Protein AF-A0A432S1I6-F1 (afdb_monomer_l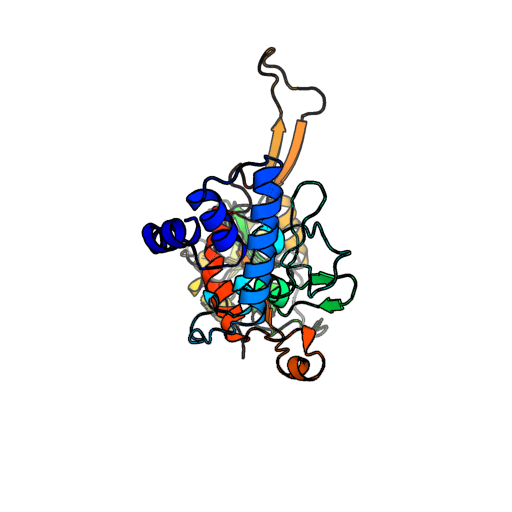ite)

Sequence (344 aa):
EKKNILRGNKNKLNTSNFNLLKESIYKVLDLSNSDEDKKIKKNIYESLKKFFKENIFDLDNSSWKLFRGNRFLQITCAGQDNIPQENLTDAPYKTDKDGKTGHCGHCIVCKGFGFSKKDISWQGMIFFSDLQILFFPVFTMRGTKWITTQGIIESVELKGYQNSLSENSENNNQNNENLCFVFEKLSENETEGHINLGWLYLPYKLDDNEELKKKILEIIKKLPYKLTLQDIIIVPEDLFSHIVNSNLETRTSVSIDPITGASKEGALFTSEAIPRGTIFYGTIRIFDKKEFEDIENSLKPLPEVNDLIKALNDSKHFYETLGIGGMTTRGFGRLVINELKFNS

Secondary structure (DSSP, 8-state):
-HHHHHHHTGGG---SSHHHHHHHHHHHTT--SSHHHHHHHHHHHHHHHHHHHH------TT-GGG-GGGGG--GGGGS--S-TTS-TTTGGG---TTS-----SSSHHHHHHEEE-SS-EEE-SEEEPPPEEEEEEEEETTEEEEEE-HHHHHHHHSSS----------------TT-EEESS-SSTT-SEEEEEETTEEEEEEE---HHHHHHHHHHHTTSSS---GGGEEE--HHHHHHHHHHTSEEEEEEEEPTTT-SEEEEEEEEEEEPPTT-EEE--EEE---GGGGGT-GGGPPPPPHHHHHHHHHHHTTHHHHT-SSS-GGGT-S-----------

pLDDT: mean 85.35, std 14.07, range [30.56, 97.94]

Foldseek 3Di:
DLVVLCVVPVVQADQLALVSNLVSSCVSSVQDPDPVSVVVSVVVLVVSLVCLVPDPPPDPDPALSVQSLCNLDDPQLQHAAPAQAADLSCQSRDADPVRHGHNNLRHQSCQACWDHHNVDTHHHQKDWDDWDFLWAWFQKPLGIATEHALVSLVVLPPDPDDPPPPPDDPDDDDDPVQEKEAQDDSDPPDQKDWMDRQPDIGIYGYDPPPVSQVSVVVVQVLDPDDDDSSRYMHTRPVCPVVSQVNGWDKDWDFDADPVPRHTDPPRIDIDTHRDPPGDIDIAMGGHDPCVCCVVDVSNPDRDGPVNVVNVCVVCQCVCQVVADDPPVVVVPRRDHDRDHDDDD

Radius of gyration: 27.82 Å; chains: 1; bounding box: 64×41×83 Å

Structure (mmCIF, N/CA/C/O backbone):
data_AF-A0A432S1I6-F1
#
_entry.id   AF-A0A432S1I6-F1
#
loop_
_atom_site.group_PDB
_atom_site.id
_atom_site.type_symbol
_atom_site.label_atom_id
_atom_site.label_alt_id
_atom_site.label_comp_id
_atom_site.label_asym_id
_atom_site.label_entity_id
_atom_site.label_seq_id
_atom_site.pdbx_PDB_ins_code
_atom_site.Cartn_x
_atom_site.Cartn_y
_atom_site.Cartn_z
_atom_site.occupancy
_atom_site.B_iso_or_equiv
_atom_site.auth_seq_id
_atom_site.auth_comp_id
_atom_site.auth_asym_id
_atom_site.auth_atom_id
_atom_site.pdbx_PDB_model_num
ATOM 1 N N . GLU A 1 1 ? 22.627 18.267 -42.793 1.00 77.25 1 GLU A N 1
ATOM 2 C CA . GLU A 1 1 ? 21.196 18.626 -42.693 1.00 77.25 1 GLU A CA 1
ATOM 3 C C . GLU A 1 1 ? 20.532 18.197 -41.378 1.00 77.25 1 GLU A C 1
ATOM 5 O O . GLU A 1 1 ? 20.335 19.056 -40.531 1.00 77.25 1 GLU A O 1
ATOM 10 N N . LYS A 1 2 ? 20.292 16.900 -41.112 1.00 81.19 2 LYS A N 1
ATOM 11 C CA . LYS A 1 2 ? 19.601 16.426 -39.882 1.00 81.19 2 LYS A CA 1
ATOM 12 C C . LYS A 1 2 ? 20.195 16.934 -38.551 1.00 81.19 2 LYS A C 1
ATOM 14 O O . LYS A 1 2 ? 19.458 17.288 -37.637 1.00 81.19 2 LYS A O 1
ATOM 19 N N . LYS A 1 3 ? 21.527 17.062 -38.447 1.00 81.94 3 LYS A N 1
ATOM 20 C CA . LYS A 1 3 ? 22.195 17.684 -37.279 1.00 81.94 3 LYS A CA 1
ATOM 21 C C . LYS A 1 3 ? 21.800 19.155 -37.069 1.00 81.94 3 LYS A C 1
ATOM 23 O O . LYS A 1 3 ? 21.680 19.586 -35.927 1.00 81.94 3 LYS A O 1
ATOM 28 N N . ASN A 1 4 ? 21.590 19.913 -38.145 1.00 83.94 4 ASN A N 1
ATOM 29 C CA . ASN A 1 4 ? 21.178 21.317 -38.070 1.00 83.94 4 ASN A CA 1
ATOM 30 C C . ASN A 1 4 ? 19.710 21.432 -37.645 1.00 83.94 4 ASN A C 1
ATOM 32 O O . ASN A 1 4 ? 19.395 22.288 -36.826 1.00 83.94 4 ASN A O 1
ATOM 36 N N . ILE A 1 5 ? 18.850 20.516 -38.105 1.00 85.44 5 ILE A N 1
ATOM 37 C CA . ILE A 1 5 ? 17.445 20.421 -37.670 1.00 85.44 5 ILE A CA 1
ATOM 38 C C . ILE A 1 5 ? 17.360 20.173 -36.158 1.00 85.44 5 ILE A C 1
ATOM 40 O O . ILE A 1 5 ? 16.640 20.886 -35.458 1.00 85.44 5 ILE A O 1
ATOM 44 N N . LEU A 1 6 ? 18.143 19.218 -35.638 1.00 86.31 6 LEU A N 1
ATOM 45 C CA . LEU A 1 6 ? 18.213 18.944 -34.198 1.00 86.31 6 LEU A CA 1
ATOM 46 C C . LEU A 1 6 ? 18.742 20.144 -33.403 1.00 86.31 6 LEU A C 1
ATOM 48 O O . LEU A 1 6 ? 18.174 20.482 -32.368 1.00 86.31 6 LEU A O 1
ATOM 52 N N . ARG A 1 7 ? 19.795 20.818 -33.888 1.00 85.12 7 ARG A N 1
ATOM 53 C CA . ARG A 1 7 ? 20.332 22.030 -33.243 1.00 85.12 7 ARG A CA 1
ATOM 54 C C . ARG A 1 7 ? 19.306 23.166 -33.209 1.00 85.12 7 ARG A C 1
ATOM 56 O O . ARG A 1 7 ? 19.148 23.787 -32.165 1.00 85.12 7 ARG A O 1
ATOM 63 N N . GLY A 1 8 ? 18.585 23.392 -34.308 1.00 84.50 8 GLY A N 1
ATOM 64 C CA . GLY A 1 8 ? 17.534 24.410 -34.400 1.00 84.50 8 GLY A CA 1
ATOM 65 C C . GLY A 1 8 ? 16.297 24.112 -33.544 1.00 84.50 8 GLY A C 1
ATOM 66 O O . GLY A 1 8 ? 15.579 25.030 -33.170 1.00 84.50 8 GLY A O 1
ATOM 67 N N . ASN A 1 9 ? 16.066 22.845 -33.180 1.00 87.50 9 ASN A N 1
ATOM 68 C CA . ASN A 1 9 ? 14.937 22.406 -32.352 1.00 87.50 9 ASN A CA 1
ATOM 69 C C . ASN A 1 9 ? 15.368 21.884 -30.970 1.00 87.50 9 ASN A C 1
ATOM 71 O O . ASN A 1 9 ? 14.637 21.104 -30.360 1.00 87.50 9 ASN A O 1
ATOM 75 N N . LYS A 1 10 ? 16.525 22.313 -30.443 1.00 83.81 10 LYS A N 1
ATOM 76 C CA . LYS A 1 10 ? 17.067 21.823 -29.159 1.00 83.81 10 LYS A CA 1
ATOM 77 C C . LYS A 1 10 ? 16.053 21.905 -28.008 1.00 83.81 10 LYS A C 1
ATOM 79 O O . LYS A 1 10 ? 15.960 20.975 -27.218 1.00 83.81 10 LYS A O 1
ATOM 84 N N . ASN A 1 11 ? 15.246 22.965 -27.969 1.00 85.62 11 ASN A N 1
ATOM 85 C CA . ASN A 1 11 ? 14.237 23.195 -26.927 1.00 85.62 11 ASN A CA 1
ATOM 86 C C . ASN A 1 11 ? 13.077 22.179 -26.948 1.00 85.62 11 ASN A C 1
ATOM 88 O O . ASN A 1 11 ? 12.332 22.088 -25.981 1.00 85.62 11 ASN A O 1
ATOM 92 N N . LYS A 1 12 ? 12.904 21.427 -28.044 1.00 84.19 12 LYS A N 1
ATOM 93 C CA . LYS A 1 12 ? 11.883 20.373 -28.182 1.00 84.19 12 LYS A CA 1
ATOM 94 C C . LYS A 1 12 ? 12.405 18.984 -27.803 1.00 84.19 12 LYS A C 1
ATOM 96 O O . LYS A 1 12 ? 11.634 18.026 -27.812 1.00 84.19 12 LYS A O 1
ATOM 101 N N . LEU A 1 13 ? 13.702 18.852 -27.519 1.00 84.88 13 LEU A N 1
ATOM 102 C CA . LEU A 1 13 ? 14.307 17.581 -27.135 1.00 84.88 13 LEU A CA 1
ATOM 103 C C . LEU A 1 13 ? 14.114 17.350 -25.639 1.00 84.88 13 LEU A C 1
ATOM 105 O O . LEU A 1 13 ? 14.478 18.191 -24.821 1.00 84.88 13 LEU A O 1
ATOM 109 N N . ASN A 1 14 ? 13.571 16.189 -25.284 1.00 81.19 14 ASN A N 1
ATOM 110 C CA . ASN A 1 14 ? 13.411 15.804 -23.890 1.00 81.19 14 ASN A CA 1
ATOM 111 C C . ASN A 1 14 ? 14.629 14.991 -23.446 1.00 81.19 14 ASN A C 1
ATOM 113 O O . ASN A 1 14 ? 14.770 13.832 -23.812 1.00 81.19 14 ASN A O 1
ATOM 117 N N . THR A 1 15 ? 15.521 15.597 -22.668 1.00 77.50 15 THR A N 1
ATOM 118 C CA . THR A 1 15 ? 16.790 14.977 -22.258 1.00 77.50 15 THR A CA 1
ATOM 119 C C . THR A 1 15 ? 16.715 14.251 -20.915 1.00 77.50 15 THR A C 1
ATOM 121 O O . THR A 1 15 ? 17.755 13.883 -20.377 1.00 77.50 15 THR A O 1
ATOM 124 N N . SER A 1 16 ? 15.520 14.061 -20.345 1.00 70.19 16 SER A N 1
ATOM 125 C CA . SER A 1 16 ? 15.371 13.496 -18.996 1.00 70.19 16 SER A CA 1
ATOM 126 C C . SER A 1 16 ? 15.786 12.026 -18.906 1.00 70.19 16 SER A C 1
ATOM 128 O O . SER A 1 16 ? 16.362 11.607 -17.905 1.00 70.19 16 SER A O 1
ATOM 130 N N . ASN A 1 17 ? 15.528 11.236 -19.952 1.00 79.06 17 ASN A N 1
ATOM 131 C CA . ASN A 1 17 ? 15.959 9.846 -20.040 1.00 79.06 17 ASN A CA 1
ATOM 132 C C . ASN A 1 17 ? 16.196 9.410 -21.495 1.00 79.06 17 ASN A C 1
ATOM 134 O O . ASN A 1 17 ? 15.827 10.104 -22.446 1.00 79.06 17 ASN A O 1
ATOM 138 N N . PHE A 1 18 ? 16.818 8.241 -21.660 1.00 84.12 18 PHE A N 1
ATOM 139 C CA . PHE A 1 18 ? 17.185 7.667 -22.954 1.00 84.12 18 PHE A CA 1
ATOM 140 C C . PHE A 1 18 ? 16.000 7.575 -23.922 1.00 84.12 18 PHE A C 1
ATOM 142 O O . PHE A 1 18 ? 16.117 7.986 -25.076 1.00 84.12 18 PHE A O 1
ATOM 149 N N . ASN A 1 19 ? 14.855 7.055 -23.470 1.00 80.88 19 ASN A N 1
ATOM 150 C CA . ASN A 1 19 ? 13.715 6.827 -24.355 1.00 80.88 19 ASN A CA 1
ATOM 151 C C . ASN A 1 19 ? 13.018 8.122 -24.739 1.00 80.88 19 ASN A C 1
ATOM 153 O O . ASN A 1 19 ? 12.712 8.303 -25.909 1.00 80.88 19 ASN A O 1
ATOM 157 N N . LEU A 1 20 ? 12.824 9.044 -23.800 1.00 83.06 20 LEU A N 1
ATOM 158 C CA . LEU A 1 20 ? 12.232 10.346 -24.096 1.00 83.06 20 LEU A CA 1
ATOM 159 C C . LEU A 1 20 ? 13.117 11.151 -25.055 1.00 83.06 20 LEU A C 1
ATOM 161 O O . LEU A 1 20 ? 12.602 11.786 -25.980 1.00 83.06 20 LEU A O 1
ATOM 165 N N . LEU A 1 21 ? 14.444 11.054 -24.918 1.00 86.12 21 LEU A N 1
ATOM 166 C CA . LEU A 1 21 ? 15.362 11.676 -25.867 1.00 86.12 21 LEU A CA 1
ATOM 167 C C . LEU A 1 21 ? 15.271 11.015 -27.242 1.00 86.12 21 LEU A C 1
ATOM 169 O O . LEU A 1 21 ? 15.129 11.711 -28.244 1.00 86.12 21 LEU A O 1
ATOM 173 N N . LYS A 1 22 ? 15.288 9.681 -27.297 1.00 88.00 22 LYS A N 1
ATOM 174 C CA . LYS A 1 22 ? 15.134 8.908 -28.536 1.00 88.00 22 LYS A CA 1
ATOM 175 C C . LYS A 1 22 ? 13.831 9.257 -29.268 1.00 88.00 22 LYS A C 1
ATOM 177 O O . LYS A 1 22 ? 13.878 9.620 -30.440 1.00 88.00 22 LYS A O 1
ATOM 182 N N . GLU A 1 23 ? 12.697 9.215 -28.570 1.00 86.44 23 GLU A N 1
ATOM 183 C CA . GLU A 1 23 ? 11.375 9.540 -29.121 1.00 86.44 23 GLU A CA 1
ATOM 184 C C . GLU A 1 23 ? 11.294 11.001 -29.579 1.00 86.44 23 GLU A C 1
ATOM 186 O O . GLU A 1 23 ? 10.815 11.286 -30.676 1.00 86.44 23 GLU A O 1
ATOM 191 N N . SER A 1 24 ? 11.825 11.947 -28.794 1.00 88.19 24 SER A N 1
ATOM 192 C CA . SER A 1 24 ? 11.842 13.360 -29.199 1.00 88.19 24 SER A CA 1
ATOM 193 C C . SER A 1 24 ? 12.716 13.606 -30.434 1.00 88.19 24 SER A C 1
ATOM 195 O O . SER A 1 24 ? 12.319 14.374 -31.309 1.00 88.19 24 SER A O 1
ATOM 197 N N . ILE A 1 25 ? 13.852 12.911 -30.571 1.00 89.44 25 ILE A N 1
ATOM 198 C CA . ILE A 1 25 ? 14.695 12.964 -31.775 1.00 89.44 25 ILE A CA 1
ATOM 199 C C . ILE A 1 25 ? 13.948 12.396 -32.983 1.00 89.44 25 ILE A C 1
ATOM 201 O O . ILE A 1 25 ? 13.972 13.014 -34.048 1.00 89.44 25 ILE A O 1
ATOM 205 N N . TYR A 1 26 ? 13.279 11.249 -32.835 1.00 90.12 26 TYR A N 1
ATOM 206 C CA . TYR A 1 26 ? 12.501 10.643 -33.920 1.00 90.12 26 TYR A CA 1
ATOM 207 C C . TYR A 1 26 ? 11.373 11.559 -34.382 1.00 90.12 26 TYR A C 1
ATOM 209 O O . TYR A 1 26 ? 11.195 11.733 -35.584 1.00 90.12 26 TYR A O 1
ATOM 217 N N . LYS A 1 27 ? 10.689 12.212 -33.439 1.00 89.25 27 LYS A N 1
ATOM 218 C CA . LYS A 1 27 ? 9.632 13.183 -33.725 1.00 89.25 27 LYS A CA 1
ATOM 219 C C . LYS A 1 27 ? 10.154 14.448 -34.410 1.00 89.25 27 LYS A C 1
ATOM 221 O O . LYS A 1 27 ? 9.539 14.925 -35.352 1.00 89.25 27 LYS A O 1
ATOM 226 N N . VAL A 1 28 ? 11.285 15.002 -33.963 1.00 89.81 28 VAL A N 1
ATOM 227 C CA . VAL A 1 28 ? 11.882 16.212 -34.569 1.00 89.81 28 VAL A CA 1
ATOM 228 C C . VAL A 1 28 ? 12.400 15.950 -35.985 1.00 89.81 28 VAL A C 1
ATOM 230 O O . VAL A 1 28 ? 12.404 16.857 -36.812 1.00 89.81 28 VAL A O 1
ATOM 233 N N . LEU A 1 29 ? 12.855 14.728 -36.257 1.00 89.12 29 LEU A N 1
ATOM 234 C CA . LEU A 1 29 ? 13.353 14.315 -37.568 1.00 89.12 29 LEU A CA 1
ATOM 235 C C . LEU A 1 29 ? 12.280 13.683 -38.467 1.00 89.12 29 LEU A C 1
ATOM 237 O O . LEU A 1 29 ? 12.636 13.251 -39.560 1.00 89.12 29 LEU A O 1
ATOM 241 N N . ASP A 1 30 ? 11.030 13.616 -37.999 1.00 87.19 30 ASP A N 1
ATOM 242 C CA . ASP A 1 30 ? 9.876 13.032 -38.695 1.00 87.19 30 ASP A CA 1
ATOM 243 C C . ASP A 1 30 ? 10.141 11.620 -39.258 1.00 87.19 30 ASP A C 1
ATOM 245 O O . ASP A 1 30 ? 9.863 11.306 -40.411 1.00 87.19 30 ASP A O 1
ATOM 249 N N . LEU A 1 31 ? 10.772 10.757 -38.448 1.00 84.75 31 LEU A N 1
ATOM 250 C CA . LEU A 1 31 ? 11.220 9.434 -38.901 1.00 84.75 31 LEU A CA 1
ATOM 251 C C . LEU A 1 31 ? 10.097 8.389 -38.831 1.00 84.75 31 LEU A C 1
ATOM 253 O O . LEU A 1 31 ? 9.689 7.951 -37.748 1.00 84.75 31 LEU A O 1
ATOM 257 N N . SER A 1 32 ? 9.692 7.884 -39.994 1.00 79.81 32 SER A N 1
ATOM 258 C CA . SER A 1 32 ? 8.670 6.845 -40.158 1.00 79.81 32 SER A CA 1
ATOM 259 C C . SER A 1 32 ? 9.240 5.419 -40.019 1.00 79.81 32 SER A C 1
ATOM 261 O O . SER A 1 32 ? 10.400 5.221 -39.653 1.00 79.81 32 SER A O 1
ATOM 263 N N . ASN A 1 33 ? 8.425 4.386 -40.260 1.00 77.31 33 ASN A N 1
ATOM 264 C CA . ASN A 1 33 ? 8.877 2.984 -40.309 1.00 77.31 33 ASN A CA 1
ATOM 265 C C . ASN A 1 33 ? 9.272 2.520 -41.727 1.00 77.31 33 ASN A C 1
ATOM 267 O O . ASN A 1 33 ? 9.337 1.314 -41.975 1.00 77.31 33 ASN A O 1
ATOM 271 N N . SER A 1 34 ? 9.552 3.457 -42.639 1.00 81.94 34 SER A N 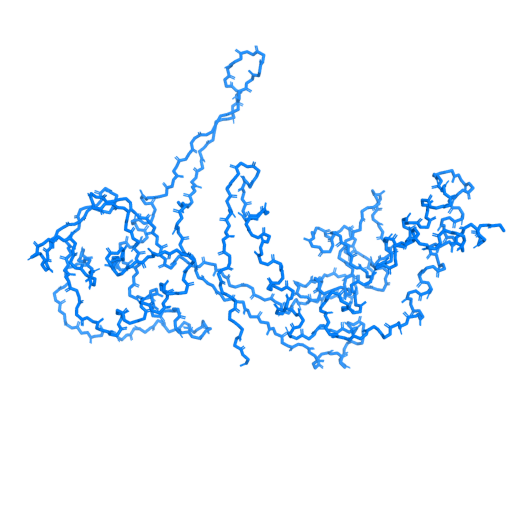1
ATOM 272 C CA . SER A 1 34 ? 10.104 3.168 -43.968 1.00 81.94 34 SER A CA 1
ATOM 273 C C . SER A 1 34 ? 11.483 2.494 -43.883 1.00 81.94 34 SER A C 1
ATOM 275 O O . SER A 1 34 ? 12.204 2.628 -42.889 1.00 81.94 34 SER A O 1
ATOM 277 N N . ASP A 1 35 ? 11.879 1.761 -44.926 1.00 76.50 35 ASP A N 1
ATOM 278 C CA . ASP A 1 35 ? 13.170 1.058 -44.943 1.00 76.50 35 ASP A CA 1
ATOM 279 C C . ASP A 1 35 ? 14.378 2.010 -44.914 1.00 76.50 35 ASP A C 1
ATOM 281 O O . ASP A 1 35 ? 15.399 1.698 -44.292 1.00 76.50 35 ASP A O 1
ATOM 285 N N . GLU A 1 36 ? 14.248 3.208 -45.489 1.00 78.75 36 GLU A N 1
ATOM 286 C CA . GLU A 1 36 ? 15.268 4.259 -45.398 1.00 78.75 36 GLU A CA 1
ATOM 287 C C . GLU A 1 36 ? 15.403 4.793 -43.964 1.00 78.75 36 GLU A C 1
ATOM 289 O O . GLU A 1 36 ? 16.517 4.899 -43.429 1.00 78.75 36 GLU A O 1
ATOM 294 N N . ASP A 1 37 ? 14.277 5.046 -43.291 1.00 84.81 37 ASP A N 1
ATOM 295 C CA . ASP A 1 37 ? 14.268 5.547 -41.918 1.00 84.81 37 ASP A CA 1
ATOM 296 C C . ASP A 1 37 ? 14.762 4.506 -40.914 1.00 84.81 37 ASP A C 1
ATOM 298 O O . ASP A 1 37 ? 15.405 4.876 -39.929 1.00 84.81 37 ASP A O 1
ATOM 302 N N . LYS A 1 38 ? 14.565 3.203 -41.164 1.00 83.81 38 LYS A N 1
ATOM 303 C CA . LYS A 1 38 ? 15.094 2.129 -40.299 1.00 83.81 38 LYS A CA 1
ATOM 304 C C . LYS A 1 38 ? 16.611 2.223 -40.132 1.00 83.81 38 LYS A C 1
ATOM 306 O O . LYS A 1 38 ? 17.117 2.095 -39.013 1.00 83.81 38 LYS A O 1
ATOM 311 N N . LYS A 1 39 ? 17.352 2.499 -41.212 1.00 85.69 39 LYS A N 1
ATOM 312 C CA . LYS A 1 39 ? 18.819 2.643 -41.158 1.00 85.69 39 LYS A CA 1
ATOM 313 C C . LYS A 1 39 ? 19.231 3.860 -40.325 1.00 85.69 39 LYS A C 1
ATOM 315 O O . LYS A 1 39 ? 20.172 3.789 -39.534 1.00 85.69 39 LYS A O 1
ATOM 320 N N . ILE A 1 40 ? 18.499 4.964 -40.458 1.00 85.19 40 ILE A N 1
ATOM 321 C CA . ILE A 1 40 ? 18.736 6.196 -39.696 1.00 85.19 40 ILE A CA 1
ATOM 322 C C . ILE A 1 40 ? 18.398 5.995 -38.215 1.00 85.19 40 ILE A C 1
ATOM 324 O O . ILE A 1 40 ? 19.208 6.347 -37.356 1.00 85.19 40 ILE A O 1
ATOM 328 N N . LYS A 1 41 ? 17.250 5.379 -37.909 1.00 86.31 41 LYS A N 1
ATOM 329 C CA . LYS A 1 41 ? 16.827 5.029 -36.546 1.00 86.31 41 LYS A CA 1
ATOM 330 C C . LYS A 1 41 ? 17.871 4.162 -35.850 1.00 86.31 41 LYS A C 1
ATOM 332 O O . LYS A 1 41 ? 18.225 4.469 -34.712 1.00 86.31 41 LYS A O 1
ATOM 337 N N . LYS A 1 42 ? 18.426 3.161 -36.549 1.00 87.19 42 LYS A N 1
ATOM 338 C CA . LYS A 1 42 ? 19.523 2.315 -36.049 1.00 87.19 42 LYS A CA 1
ATOM 339 C C . LYS A 1 42 ? 20.775 3.133 -35.719 1.00 87.19 42 LYS A C 1
ATOM 341 O O . LYS A 1 42 ? 21.310 3.006 -34.625 1.00 87.19 42 LYS A O 1
ATOM 346 N N . ASN A 1 43 ? 21.209 4.022 -36.612 1.00 88.19 43 ASN A N 1
ATOM 347 C CA . ASN A 1 43 ? 22.390 4.860 -36.367 1.00 88.19 43 ASN A CA 1
ATOM 348 C C . ASN A 1 43 ? 22.201 5.823 -35.183 1.00 88.19 43 ASN A C 1
ATOM 350 O O . ASN A 1 43 ? 23.123 6.014 -34.387 1.00 88.19 43 ASN A O 1
ATOM 354 N N . ILE A 1 44 ? 21.014 6.428 -35.058 1.00 88.12 44 ILE A N 1
ATOM 355 C CA . ILE A 1 44 ? 20.663 7.290 -33.920 1.00 88.12 44 ILE A CA 1
ATOM 356 C C . ILE A 1 44 ? 20.678 6.476 -32.630 1.00 88.12 44 ILE A C 1
ATOM 358 O O . ILE A 1 44 ? 21.275 6.905 -31.649 1.00 88.12 44 ILE A O 1
ATOM 362 N N . TYR A 1 45 ? 20.059 5.297 -32.645 1.00 87.38 45 TYR A N 1
ATOM 363 C CA . TYR A 1 45 ? 20.015 4.399 -31.501 1.00 87.38 45 TYR A CA 1
ATOM 364 C C . TYR A 1 45 ? 21.420 4.015 -31.022 1.00 87.38 45 TYR A C 1
ATOM 366 O O . TYR A 1 45 ? 21.718 4.198 -29.845 1.00 87.38 45 TYR A O 1
ATOM 374 N N . GLU A 1 46 ? 22.311 3.581 -31.919 1.00 89.06 46 GLU A N 1
ATOM 375 C CA . GLU A 1 46 ? 23.696 3.242 -31.558 1.00 89.06 46 GLU A CA 1
ATOM 376 C C . GLU A 1 46 ? 24.469 4.460 -31.030 1.00 89.06 46 GLU A C 1
ATOM 378 O O . GLU A 1 46 ? 25.204 4.363 -30.047 1.00 89.06 46 GLU A O 1
ATOM 383 N N . SER A 1 47 ? 24.253 5.637 -31.627 1.00 87.44 47 SER A N 1
ATOM 384 C CA . SER A 1 47 ? 24.876 6.885 -31.168 1.00 87.44 47 SER A CA 1
ATOM 385 C C . SER A 1 47 ? 24.404 7.281 -29.768 1.00 87.44 47 SER A C 1
ATOM 387 O O . SER A 1 47 ? 25.214 7.693 -28.941 1.00 87.44 47 SER A O 1
ATOM 389 N N . LEU A 1 48 ? 23.107 7.136 -29.478 1.00 86.19 48 LEU A N 1
ATOM 390 C CA . LEU A 1 48 ? 22.546 7.386 -28.151 1.00 86.19 48 LEU A CA 1
ATOM 391 C C . LEU A 1 48 ? 23.038 6.346 -27.144 1.00 86.19 48 LEU A C 1
ATOM 393 O O . LEU A 1 48 ? 23.453 6.715 -26.050 1.00 86.19 48 LEU A O 1
ATOM 397 N N . LYS A 1 49 ? 23.052 5.060 -27.510 1.00 85.06 49 LYS A N 1
ATOM 398 C CA . LYS A 1 49 ? 23.582 3.984 -26.662 1.00 85.06 49 LYS A CA 1
ATOM 399 C C . LYS A 1 49 ? 25.028 4.281 -26.266 1.00 85.06 49 LYS A C 1
ATOM 401 O O . LYS A 1 49 ? 25.367 4.198 -25.089 1.00 85.06 49 LYS A O 1
ATOM 406 N N . LYS A 1 50 ? 25.859 4.698 -27.226 1.00 85.81 50 LYS A N 1
ATOM 407 C CA . LYS A 1 50 ? 27.233 5.147 -26.977 1.00 85.81 50 LYS A CA 1
ATOM 408 C C . LYS A 1 50 ? 27.274 6.379 -26.066 1.00 85.81 50 LYS A C 1
ATOM 410 O O . LYS A 1 50 ? 27.954 6.351 -25.047 1.00 85.81 50 LYS A O 1
ATOM 415 N N . PHE A 1 51 ? 26.483 7.411 -26.366 1.00 83.50 51 PHE A N 1
ATOM 416 C CA . PHE A 1 51 ? 26.417 8.636 -25.565 1.00 83.50 51 PHE A CA 1
ATOM 417 C C . PHE A 1 51 ? 26.074 8.362 -24.096 1.00 83.50 51 PHE A C 1
ATOM 419 O O . PHE A 1 51 ? 26.771 8.864 -23.224 1.00 83.50 51 PHE A O 1
ATOM 426 N N . PHE A 1 52 ? 25.053 7.552 -23.806 1.00 78.31 52 PHE A N 1
ATOM 427 C CA . PHE A 1 52 ? 24.639 7.255 -22.429 1.00 78.31 52 PHE A CA 1
ATOM 428 C C . PHE A 1 52 ? 25.597 6.310 -21.689 1.00 78.31 52 PHE A C 1
ATOM 430 O O . PHE A 1 52 ? 25.633 6.351 -20.457 1.00 78.31 52 PHE A O 1
ATOM 437 N N . LYS A 1 53 ? 26.371 5.491 -22.418 1.00 76.38 53 LYS A N 1
ATOM 438 C CA . LYS A 1 53 ? 27.479 4.702 -21.859 1.00 76.38 53 LYS A CA 1
ATOM 439 C C . LYS A 1 53 ? 28.674 5.583 -21.479 1.00 76.38 53 LYS A C 1
ATOM 441 O O . LYS A 1 53 ? 29.253 5.372 -20.423 1.00 76.38 53 LYS A O 1
ATOM 446 N N . GLU A 1 54 ? 29.026 6.553 -22.323 1.00 74.81 54 GLU A N 1
ATOM 447 C CA . GLU A 1 54 ? 30.230 7.386 -22.166 1.00 74.81 54 GLU A CA 1
ATOM 448 C C . GLU A 1 54 ? 30.003 8.632 -21.300 1.00 74.81 54 GLU A C 1
ATOM 450 O O . GLU A 1 54 ? 30.890 9.045 -20.560 1.00 74.81 54 GLU A O 1
ATOM 455 N N . ASN A 1 55 ? 28.815 9.240 -21.361 1.00 68.19 55 ASN A N 1
ATOM 456 C CA . ASN A 1 55 ? 28.519 10.488 -20.664 1.00 68.19 55 ASN A CA 1
ATOM 457 C C . ASN A 1 55 ? 27.886 10.208 -19.298 1.00 68.19 55 ASN A C 1
ATOM 459 O O . ASN A 1 55 ? 26.663 10.134 -19.104 1.00 68.19 55 ASN A O 1
ATOM 463 N N . ILE A 1 56 ? 28.772 10.062 -18.323 1.00 54.69 56 ILE A N 1
ATOM 464 C CA . ILE A 1 56 ? 28.474 10.127 -16.899 1.00 54.69 56 ILE A CA 1
ATOM 465 C C . ILE A 1 56 ? 28.333 11.611 -16.544 1.00 54.69 56 ILE A C 1
ATOM 467 O O . ILE A 1 56 ? 29.279 12.234 -16.091 1.00 54.69 56 ILE A O 1
ATOM 471 N N . PHE A 1 57 ? 27.187 12.229 -16.836 1.00 52.19 57 PHE A N 1
ATOM 472 C CA . PHE A 1 57 ? 26.930 13.559 -16.283 1.00 52.19 57 PHE A CA 1
ATOM 473 C C . PHE A 1 57 ? 26.665 13.420 -14.783 1.00 52.19 57 PHE A C 1
ATOM 475 O O . PHE A 1 57 ? 25.658 12.815 -14.398 1.00 52.19 57 PHE A O 1
ATOM 482 N N . ASP A 1 58 ? 27.587 13.962 -13.987 1.00 49.38 58 ASP A N 1
ATOM 483 C CA . ASP A 1 58 ? 27.415 14.294 -12.575 1.00 49.38 58 ASP A CA 1
ATOM 484 C C . ASP A 1 58 ? 26.365 15.402 -12.482 1.00 49.38 58 ASP A C 1
ATOM 486 O O . ASP A 1 58 ? 26.650 16.594 -12.588 1.00 49.38 58 ASP A O 1
ATOM 490 N N . LEU A 1 59 ? 25.105 14.989 -12.396 1.00 48.88 59 LEU A N 1
ATOM 491 C CA . LEU A 1 59 ? 24.029 15.870 -11.979 1.00 48.88 59 LEU A CA 1
ATOM 492 C C . LEU A 1 59 ? 23.947 15.772 -10.464 1.00 48.88 59 LEU A C 1
ATOM 494 O O . LEU A 1 59 ? 23.770 14.686 -9.916 1.00 48.88 59 LEU A O 1
ATOM 498 N N . ASP A 1 60 ? 24.121 16.927 -9.838 1.00 46.16 60 ASP A N 1
ATOM 499 C CA . ASP A 1 60 ? 24.165 17.136 -8.400 1.00 46.16 60 ASP A CA 1
ATOM 500 C C . ASP A 1 60 ? 23.087 16.327 -7.658 1.00 46.16 60 ASP A C 1
ATOM 502 O O . ASP A 1 60 ? 21.891 16.375 -7.967 1.00 46.16 60 ASP A O 1
ATOM 506 N N . ASN A 1 61 ? 23.543 15.554 -6.677 1.00 52.91 61 ASN A N 1
ATOM 507 C CA . ASN A 1 61 ? 22.918 14.330 -6.170 1.00 52.91 61 ASN A CA 1
ATOM 508 C C . ASN A 1 61 ? 21.790 14.580 -5.143 1.00 52.91 61 ASN A C 1
ATOM 510 O O . ASN A 1 61 ? 21.526 13.757 -4.274 1.00 52.91 61 ASN A O 1
ATOM 514 N N . SER A 1 62 ? 21.145 15.749 -5.165 1.00 61.69 62 SER A N 1
ATOM 515 C CA . SER A 1 62 ? 20.278 16.177 -4.051 1.00 61.69 62 SER A CA 1
ATOM 516 C C . SER A 1 62 ? 18.846 15.616 -4.102 1.00 61.69 62 SER A C 1
ATOM 518 O O . SER A 1 62 ? 18.138 15.616 -3.084 1.00 61.69 62 SER A O 1
ATOM 520 N N . SER A 1 63 ? 18.411 15.101 -5.260 1.00 82.06 63 SER A N 1
ATOM 521 C CA . SER A 1 63 ? 17.065 14.557 -5.478 1.00 82.06 63 SER A CA 1
ATOM 522 C C . SER A 1 63 ? 17.096 13.134 -6.032 1.00 82.06 63 SER A C 1
ATOM 524 O O . SER A 1 63 ? 17.709 12.886 -7.068 1.00 82.06 63 SER A O 1
ATOM 526 N N . TRP A 1 64 ? 16.298 12.240 -5.438 1.00 88.44 64 TRP A N 1
ATOM 527 C CA . TRP A 1 64 ? 16.093 10.862 -5.907 1.00 88.44 64 TRP A CA 1
ATOM 528 C C . TRP A 1 64 ? 15.656 10.780 -7.382 1.00 88.44 64 TRP A C 1
ATOM 530 O O . TRP A 1 64 ? 15.912 9.788 -8.066 1.00 88.44 64 TRP A O 1
ATOM 540 N N . LYS A 1 65 ? 15.018 11.838 -7.907 1.00 87.44 65 LYS A N 1
ATOM 541 C CA . LYS A 1 65 ? 14.608 11.949 -9.318 1.00 87.44 65 LYS A CA 1
ATOM 542 C C . LYS A 1 65 ? 15.817 11.986 -10.253 1.00 87.44 65 LYS A C 1
ATOM 544 O O . LYS A 1 65 ? 15.740 11.458 -11.361 1.00 87.44 65 LYS A O 1
ATOM 549 N N . LEU A 1 66 ? 16.927 12.554 -9.784 1.00 84.19 66 LEU A N 1
ATOM 550 C CA . LEU A 1 66 ? 18.197 12.671 -10.500 1.00 84.19 66 LEU A CA 1
ATOM 551 C C . LEU A 1 66 ? 19.119 11.467 -10.288 1.00 84.19 66 LEU A C 1
ATOM 553 O O . LEU A 1 66 ? 20.207 11.448 -10.861 1.00 84.19 66 LEU A O 1
ATOM 557 N N . PHE A 1 67 ? 18.682 10.445 -9.539 1.00 87.62 67 PHE A N 1
ATOM 558 C CA . PHE A 1 67 ? 19.441 9.209 -9.383 1.00 87.62 67 PHE A CA 1
ATOM 559 C C . PHE A 1 67 ? 19.902 8.697 -10.751 1.00 87.62 67 PHE A C 1
ATOM 561 O O . PHE A 1 67 ? 19.097 8.500 -11.667 1.00 87.62 67 PHE A O 1
ATOM 568 N N . ARG A 1 68 ? 21.213 8.482 -10.896 1.00 84.50 68 ARG A N 1
ATOM 569 C CA . ARG A 1 68 ? 21.877 8.266 -12.189 1.00 84.50 68 ARG A CA 1
ATOM 570 C C . ARG A 1 68 ? 21.214 7.185 -13.040 1.00 84.50 68 ARG A C 1
ATOM 572 O O . ARG A 1 68 ? 21.116 7.358 -14.256 1.00 84.50 68 ARG A O 1
ATOM 579 N N . GLY A 1 69 ? 20.740 6.104 -12.423 1.00 88.06 69 GLY A N 1
ATOM 580 C CA . GLY A 1 69 ? 20.057 5.004 -13.102 1.00 88.06 69 GLY A CA 1
ATOM 581 C C . GLY A 1 69 ? 18.704 5.369 -13.728 1.00 88.06 69 GLY A C 1
ATOM 582 O O . GLY A 1 69 ? 18.255 4.699 -14.661 1.00 88.06 69 GLY A O 1
ATOM 583 N N . ASN A 1 70 ? 18.060 6.456 -13.289 1.00 89.88 70 ASN A N 1
ATOM 584 C CA . ASN A 1 70 ? 16.762 6.902 -13.808 1.00 89.88 70 ASN A CA 1
ATOM 585 C C . ASN A 1 70 ? 16.819 7.376 -15.265 1.00 89.88 70 ASN A C 1
ATOM 587 O O . ASN A 1 70 ? 15.789 7.411 -15.937 1.00 89.88 70 ASN A O 1
ATOM 591 N N . ARG A 1 71 ? 18.017 7.616 -15.814 1.00 86.00 71 ARG A N 1
ATOM 592 C CA . ARG A 1 71 ? 18.227 7.819 -17.260 1.00 86.00 71 ARG A CA 1
ATOM 593 C C . ARG A 1 71 ? 17.730 6.645 -18.117 1.00 86.00 71 ARG A C 1
ATOM 595 O O . ARG A 1 71 ? 17.528 6.811 -19.317 1.00 86.00 71 ARG A O 1
ATOM 602 N N . PHE A 1 72 ? 17.543 5.471 -17.513 1.00 89.12 72 PHE A N 1
ATOM 603 C CA . PHE A 1 72 ? 17.016 4.263 -18.148 1.00 89.12 72 PHE A CA 1
ATOM 604 C C . PHE A 1 72 ? 15.612 3.890 -17.654 1.00 89.12 72 PHE A C 1
ATOM 606 O O . PHE A 1 72 ? 15.123 2.812 -17.985 1.00 89.12 72 PHE A O 1
ATOM 613 N N . LEU A 1 73 ? 14.978 4.730 -16.830 1.00 89.31 73 LEU A N 1
ATOM 614 C CA . LEU A 1 73 ? 13.656 4.462 -16.271 1.00 89.31 73 LEU A CA 1
ATOM 615 C C . LEU A 1 73 ? 12.597 4.422 -17.376 1.00 89.31 73 LEU A C 1
ATOM 617 O O . LEU A 1 73 ? 12.581 5.256 -18.284 1.00 89.31 73 LEU A O 1
ATOM 621 N N . GLN A 1 74 ? 11.693 3.455 -17.262 1.00 87.75 74 GLN A N 1
ATOM 622 C CA . GLN A 1 74 ? 10.548 3.268 -18.143 1.00 87.75 74 GLN A CA 1
ATOM 623 C C . GLN A 1 74 ? 9.325 2.880 -17.313 1.00 87.75 74 GLN A C 1
ATOM 625 O O . GLN A 1 74 ? 9.473 2.382 -16.199 1.00 87.75 74 GLN A O 1
ATOM 630 N N . ILE A 1 75 ? 8.122 3.056 -17.865 1.00 86.44 75 ILE A N 1
ATOM 631 C CA . ILE A 1 75 ? 6.875 2.627 -17.202 1.00 86.44 75 ILE A CA 1
ATOM 632 C C . ILE A 1 75 ? 6.902 1.119 -16.902 1.00 86.44 75 ILE A C 1
ATOM 634 O O . ILE A 1 75 ? 6.483 0.686 -15.835 1.00 86.44 75 ILE A O 1
ATOM 638 N N . THR A 1 76 ? 7.471 0.323 -17.805 1.00 90.06 76 THR A N 1
ATOM 639 C CA . THR A 1 76 ? 7.631 -1.131 -17.663 1.00 90.06 76 THR A CA 1
ATOM 640 C C . THR A 1 76 ? 8.586 -1.534 -16.534 1.00 90.06 76 THR A C 1
ATOM 642 O O . THR A 1 76 ? 8.473 -2.648 -16.035 1.00 90.06 76 THR A O 1
ATOM 645 N N . CYS A 1 77 ? 9.460 -0.640 -16.044 1.00 92.00 77 CYS A N 1
ATOM 646 C CA . CYS A 1 77 ? 10.268 -0.904 -14.845 1.00 92.00 77 CYS A CA 1
ATOM 647 C C . CYS A 1 77 ? 9.420 -1.068 -13.577 1.00 92.00 77 CYS A C 1
ATOM 649 O O . CYS A 1 77 ? 9.880 -1.702 -12.636 1.00 92.00 77 CYS A O 1
ATOM 651 N N . ALA A 1 78 ? 8.214 -0.494 -13.548 1.00 88.25 78 ALA A N 1
ATOM 652 C CA . ALA A 1 78 ? 7.251 -0.639 -12.457 1.00 88.25 78 ALA A CA 1
ATOM 653 C C . ALA A 1 78 ? 6.176 -1.705 -12.752 1.00 88.25 78 ALA A C 1
ATOM 655 O O . ALA A 1 78 ? 5.176 -1.782 -12.045 1.00 88.25 78 ALA A O 1
ATOM 656 N N . GLY A 1 79 ? 6.343 -2.494 -13.819 1.00 87.69 79 GLY A N 1
ATOM 657 C CA . GLY A 1 79 ? 5.358 -3.467 -14.282 1.00 87.69 79 GLY A CA 1
ATOM 658 C C . GLY A 1 79 ? 5.997 -4.788 -14.695 1.00 87.69 79 GLY A C 1
ATOM 659 O O . GLY A 1 79 ? 6.957 -5.252 -14.081 1.00 87.69 79 GLY A O 1
ATOM 660 N N . GLN A 1 80 ? 5.448 -5.405 -15.739 1.00 89.25 80 GLN A N 1
ATOM 661 C CA . GLN A 1 80 ? 5.936 -6.680 -16.257 1.00 89.25 80 GLN A CA 1
ATOM 662 C C . GLN A 1 80 ? 7.284 -6.527 -16.975 1.00 89.25 80 GLN A C 1
ATOM 664 O O . GLN A 1 80 ? 7.458 -5.649 -17.825 1.00 89.25 80 GLN A O 1
ATOM 669 N N . ASP A 1 81 ? 8.216 -7.432 -16.677 1.00 94.06 81 ASP A N 1
ATOM 670 C CA . ASP A 1 81 ? 9.455 -7.565 -17.435 1.00 94.06 81 ASP A CA 1
ATOM 671 C C . ASP A 1 81 ? 9.217 -8.396 -18.704 1.00 94.06 81 ASP A C 1
ATOM 673 O O . ASP A 1 81 ? 9.052 -9.611 -18.638 1.00 94.06 81 ASP A O 1
ATOM 677 N N . ASN A 1 82 ? 9.183 -7.742 -19.869 1.00 93.75 82 ASN A N 1
ATOM 678 C CA . ASN A 1 82 ? 8.985 -8.418 -21.160 1.00 93.75 82 ASN A CA 1
ATOM 679 C C . ASN A 1 82 ? 10.298 -8.930 -21.784 1.00 93.75 82 ASN A C 1
ATOM 681 O O . ASN A 1 82 ? 10.282 -9.565 -22.837 1.00 93.75 82 ASN A O 1
ATOM 685 N N . ILE A 1 83 ? 11.446 -8.648 -21.156 1.00 93.81 83 ILE A N 1
ATOM 686 C CA . ILE A 1 83 ? 12.777 -9.036 -21.645 1.00 93.81 83 ILE A CA 1
ATOM 687 C C . ILE A 1 83 ? 13.682 -9.587 -20.519 1.00 93.81 83 ILE A C 1
ATOM 689 O O . ILE A 1 83 ? 14.809 -9.104 -20.343 1.00 93.81 83 ILE A O 1
ATOM 693 N N . PRO A 1 84 ? 13.235 -10.586 -19.734 1.00 94.62 84 PRO A N 1
ATOM 694 C CA . PRO A 1 84 ? 14.054 -11.182 -18.673 1.00 94.62 84 PRO A CA 1
ATOM 695 C C . PRO A 1 84 ? 15.272 -11.949 -19.218 1.00 94.62 84 PRO A C 1
ATOM 697 O O . PRO A 1 84 ? 16.299 -12.047 -18.555 1.00 94.62 84 PRO A O 1
ATOM 700 N N . GLN A 1 85 ? 15.191 -12.457 -20.451 1.00 94.88 85 GLN A N 1
ATOM 701 C CA . GLN A 1 85 ? 16.253 -13.215 -21.123 1.00 94.88 85 GLN A CA 1
ATOM 702 C C . GLN A 1 85 ? 17.439 -12.365 -21.607 1.00 94.88 85 GLN A C 1
ATOM 704 O O . GLN A 1 85 ? 18.431 -12.917 -22.087 1.00 94.88 85 GLN A O 1
ATOM 709 N N . GLU A 1 86 ? 17.334 -11.038 -21.547 1.00 95.06 86 GLU A N 1
ATOM 710 C CA . GLU A 1 86 ? 18.421 -10.138 -21.935 1.00 95.06 86 GLU A CA 1
ATOM 711 C C . GLU A 1 86 ? 19.417 -9.965 -20.782 1.00 95.06 86 GLU A C 1
ATOM 713 O O . GLU A 1 86 ? 19.054 -10.051 -19.609 1.00 95.06 86 GLU A O 1
ATOM 718 N N . ASN A 1 87 ? 20.678 -9.687 -21.120 1.00 94.62 87 ASN A N 1
ATOM 719 C CA . ASN A 1 87 ? 21.699 -9.343 -20.129 1.00 94.62 87 ASN A CA 1
ATOM 720 C C . ASN A 1 87 ? 21.443 -7.937 -19.557 1.00 94.62 87 ASN A C 1
ATOM 722 O O . ASN A 1 87 ? 20.931 -7.056 -20.260 1.00 94.62 87 ASN A O 1
ATOM 726 N N . LEU A 1 88 ? 21.886 -7.673 -18.325 1.00 92.75 88 LEU A N 1
ATOM 727 C CA . LEU A 1 88 ? 21.703 -6.383 -17.642 1.00 92.75 88 LEU A CA 1
ATOM 728 C C . LEU A 1 88 ? 22.229 -5.178 -18.446 1.00 92.75 88 LEU A C 1
ATOM 730 O O . LEU A 1 88 ? 21.663 -4.083 -18.403 1.00 92.75 88 LEU A O 1
ATOM 734 N N . THR A 1 89 ? 23.315 -5.363 -19.195 1.00 90.62 89 THR A N 1
ATOM 735 C CA . THR A 1 89 ? 23.938 -4.291 -19.991 1.00 90.62 89 THR A CA 1
ATOM 736 C C . THR A 1 89 ? 23.107 -3.866 -21.204 1.00 90.62 89 THR A C 1
ATOM 738 O O . THR A 1 89 ? 23.201 -2.715 -21.642 1.00 90.62 89 THR A O 1
ATOM 741 N N . ASP A 1 90 ? 22.288 -4.771 -21.743 1.00 90.88 90 ASP A N 1
ATOM 742 C CA . ASP A 1 90 ? 21.456 -4.534 -22.923 1.00 90.88 90 ASP A CA 1
ATOM 743 C C . ASP A 1 90 ? 19.988 -4.266 -22.571 1.00 90.88 90 ASP A C 1
ATOM 745 O O . ASP A 1 90 ? 19.305 -3.572 -23.330 1.00 90.88 90 ASP A O 1
ATOM 749 N N . ALA A 1 91 ? 19.523 -4.719 -21.402 1.00 91.88 91 ALA A N 1
ATOM 750 C CA . ALA A 1 91 ? 18.146 -4.566 -20.936 1.00 91.88 91 ALA A CA 1
ATOM 751 C C . ALA A 1 91 ? 17.558 -3.141 -21.071 1.00 91.88 91 ALA A C 1
ATOM 753 O O . ALA A 1 91 ? 16.416 -3.025 -21.515 1.00 91.88 91 ALA A O 1
ATOM 754 N N . PRO A 1 92 ? 18.287 -2.035 -20.800 1.00 90.56 92 PRO A N 1
ATOM 755 C CA . PRO A 1 92 ? 17.748 -0.681 -20.980 1.00 90.56 92 PRO A CA 1
ATOM 756 C C . PRO A 1 92 ? 17.303 -0.333 -22.401 1.00 90.56 92 PRO A C 1
ATOM 758 O O . PRO A 1 92 ? 16.513 0.595 -22.589 1.00 90.56 92 PRO A O 1
ATOM 761 N N . TYR A 1 93 ? 17.853 -1.026 -23.397 1.00 87.56 93 TYR A N 1
ATOM 762 C CA . TYR A 1 93 ? 17.757 -0.647 -24.801 1.00 87.56 93 TYR A CA 1
ATOM 763 C C . TYR A 1 93 ? 17.000 -1.666 -25.652 1.00 87.56 93 TYR A C 1
ATOM 765 O O . TYR A 1 93 ? 16.751 -1.400 -26.831 1.00 87.56 93 TYR A O 1
ATOM 773 N N . LYS A 1 94 ? 16.702 -2.839 -25.094 1.00 89.69 94 LYS A N 1
ATOM 774 C CA . LYS A 1 94 ? 16.064 -3.956 -25.787 1.00 89.69 94 LYS A CA 1
ATOM 775 C C . LYS A 1 94 ? 14.549 -3.894 -25.649 1.00 89.69 94 LYS A C 1
ATOM 777 O O . LYS A 1 94 ? 14.015 -3.326 -24.701 1.00 89.69 94 LYS A O 1
ATOM 782 N N . THR A 1 95 ? 13.878 -4.499 -26.616 1.00 90.06 95 THR A N 1
ATOM 783 C CA . THR A 1 95 ? 12.429 -4.682 -26.646 1.00 90.06 95 THR A CA 1
ATOM 784 C C . THR A 1 95 ? 12.119 -6.111 -27.070 1.00 90.06 95 THR A C 1
ATOM 786 O O . THR A 1 95 ? 12.926 -6.742 -27.757 1.00 90.06 95 THR A O 1
ATOM 789 N N . ASP A 1 96 ? 10.942 -6.601 -26.705 1.00 90.00 96 ASP A N 1
ATOM 790 C CA . ASP A 1 96 ? 10.373 -7.818 -27.269 1.00 90.00 96 ASP A CA 1
ATOM 791 C C . ASP A 1 96 ? 9.907 -7.609 -28.730 1.00 90.00 96 ASP A C 1
ATOM 793 O O . ASP A 1 96 ? 10.169 -6.575 -29.359 1.00 90.00 96 ASP A O 1
ATOM 797 N N . LYS A 1 97 ? 9.218 -8.617 -29.281 1.00 88.56 97 LYS A N 1
ATOM 798 C CA . LYS A 1 97 ? 8.674 -8.596 -30.650 1.00 88.56 97 LYS A CA 1
ATOM 799 C C . LYS A 1 97 ? 7.591 -7.530 -30.852 1.00 88.56 97 LYS A C 1
ATOM 801 O O . LYS A 1 97 ? 7.442 -7.046 -31.971 1.00 88.56 97 LYS A O 1
ATOM 806 N N . ASP A 1 98 ? 6.893 -7.151 -29.785 1.00 87.06 98 ASP A N 1
ATOM 807 C CA . ASP A 1 98 ? 5.833 -6.141 -29.787 1.00 87.06 98 ASP A CA 1
ATOM 808 C C . ASP A 1 98 ? 6.383 -4.729 -29.512 1.00 87.06 98 ASP A C 1
ATOM 810 O O . ASP A 1 98 ? 5.625 -3.762 -29.426 1.00 87.06 98 ASP A O 1
ATOM 814 N N . GLY A 1 99 ? 7.704 -4.585 -29.349 1.00 85.69 99 GLY A N 1
ATOM 815 C CA . GLY A 1 99 ? 8.338 -3.315 -29.004 1.00 85.69 99 GLY A CA 1
ATOM 816 C C . GLY A 1 99 ? 8.227 -2.948 -27.520 1.00 85.69 99 GLY A C 1
ATOM 817 O O . GLY A 1 99 ? 8.580 -1.827 -27.146 1.00 85.69 99 GLY A O 1
ATOM 818 N N . LYS A 1 100 ? 7.769 -3.862 -26.659 1.00 87.00 100 LYS A N 1
ATOM 819 C CA . LYS A 1 100 ? 7.670 -3.649 -25.214 1.00 87.00 100 LYS A CA 1
ATOM 820 C C . LYS A 1 100 ? 9.013 -3.901 -24.550 1.00 87.00 100 LYS A C 1
ATOM 822 O O . LYS A 1 100 ? 9.743 -4.835 -24.868 1.00 87.00 100 LYS A O 1
ATOM 827 N N . THR A 1 101 ? 9.342 -3.048 -23.599 1.00 90.12 101 THR A N 1
ATOM 828 C CA . THR A 1 101 ? 10.539 -3.162 -22.765 1.00 90.12 101 THR A CA 1
ATOM 829 C C . THR A 1 101 ? 10.205 -3.869 -21.455 1.00 90.12 101 THR A C 1
ATOM 831 O O . THR A 1 101 ? 9.077 -4.310 -21.239 1.00 90.12 101 THR A O 1
ATOM 834 N N . GLY A 1 102 ? 11.173 -3.966 -20.552 1.00 92.50 102 GLY A N 1
ATOM 835 C CA . GLY A 1 102 ? 10.968 -4.540 -19.231 1.00 92.50 102 GLY A CA 1
ATOM 836 C C . GLY A 1 102 ? 11.808 -3.840 -18.177 1.00 92.50 102 GLY A C 1
ATOM 837 O O . GLY A 1 102 ? 12.175 -2.672 -18.336 1.00 92.50 102 GLY A O 1
ATOM 838 N N . HIS A 1 103 ? 12.135 -4.552 -17.102 1.00 95.44 103 HIS A N 1
ATOM 839 C CA . HIS A 1 103 ? 12.969 -4.009 -16.032 1.00 95.44 103 HIS A CA 1
ATOM 840 C C . HIS A 1 103 ? 14.331 -3.627 -16.600 1.00 95.44 103 HIS A C 1
ATOM 842 O O . HIS A 1 103 ? 15.021 -4.464 -17.178 1.00 95.44 103 HIS A O 1
ATOM 848 N N . CYS A 1 104 ? 14.737 -2.365 -16.460 1.00 93.44 104 CYS A N 1
ATOM 849 C CA . CYS A 1 104 ? 16.036 -1.951 -16.984 1.00 93.44 104 CYS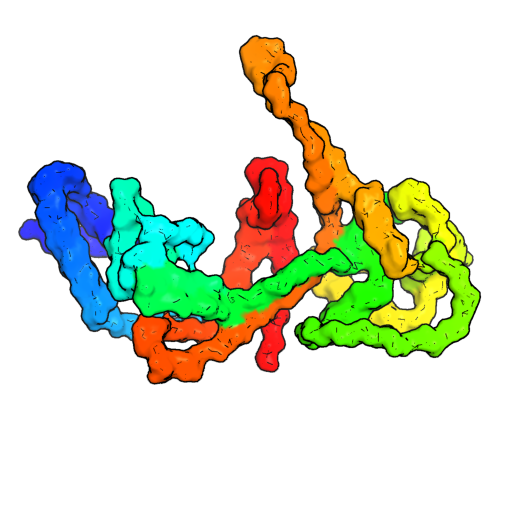 A CA 1
ATOM 850 C C . CYS A 1 104 ? 17.192 -2.452 -16.107 1.00 93.44 104 CYS A C 1
ATOM 852 O O . CYS A 1 104 ? 18.282 -2.649 -16.622 1.00 93.44 104 CYS A O 1
ATOM 854 N N . GLY A 1 105 ? 16.962 -2.659 -14.804 1.00 93.38 105 GLY A N 1
ATOM 855 C CA . GLY A 1 105 ? 17.974 -3.103 -13.836 1.00 93.38 105 GLY A CA 1
ATOM 856 C C . GLY A 1 105 ? 18.891 -1.994 -13.301 1.00 93.38 105 GLY A C 1
ATOM 857 O O . GLY A 1 105 ? 19.706 -2.239 -12.415 1.00 93.38 105 GLY A O 1
ATOM 858 N N . HIS A 1 106 ? 18.733 -0.757 -13.789 1.00 91.81 106 HIS A N 1
ATOM 859 C CA . HIS A 1 106 ? 19.573 0.390 -13.409 1.00 91.81 106 HIS A CA 1
ATOM 860 C C . HIS A 1 106 ? 18.826 1.447 -12.600 1.00 91.81 106 HIS A C 1
ATOM 862 O O . HIS A 1 106 ? 19.419 2.068 -11.732 1.00 91.81 106 HIS A O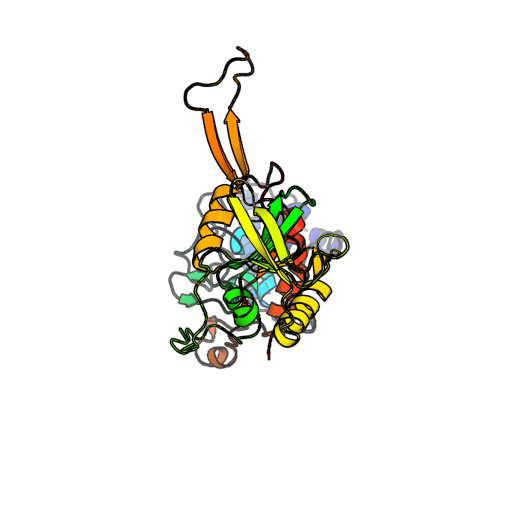 1
ATOM 868 N N . CYS A 1 107 ? 17.544 1.684 -12.884 1.00 93.44 107 CYS A N 1
ATOM 869 C CA . CYS A 1 107 ? 16.776 2.761 -12.254 1.00 93.44 107 CYS A CA 1
ATOM 870 C C . CYS A 1 107 ? 16.443 2.493 -10.782 1.00 93.44 107 CYS A C 1
ATOM 872 O O . CYS A 1 107 ? 16.459 1.346 -10.331 1.00 93.44 107 CYS A O 1
ATOM 874 N N . ILE A 1 108 ? 16.065 3.554 -10.060 1.00 93.56 108 ILE A N 1
ATOM 875 C CA . ILE A 1 108 ? 15.740 3.476 -8.630 1.00 93.56 108 ILE A CA 1
ATOM 876 C C . ILE A 1 108 ? 14.615 2.474 -8.339 1.00 93.56 108 ILE A C 1
ATOM 878 O O . ILE A 1 108 ? 14.648 1.805 -7.315 1.00 93.56 108 ILE A O 1
ATOM 882 N N . VAL A 1 109 ? 13.664 2.303 -9.267 1.00 95.25 109 VAL A N 1
ATOM 883 C CA . VAL A 1 109 ? 12.568 1.330 -9.139 1.00 95.25 109 VAL A CA 1
ATOM 884 C C . VAL A 1 109 ? 13.109 -0.099 -9.161 1.00 95.25 109 VAL A C 1
ATOM 886 O O . VAL A 1 109 ? 12.843 -0.858 -8.237 1.00 95.25 109 VAL A O 1
ATOM 889 N N . CYS A 1 110 ? 13.931 -0.461 -10.152 1.00 95.56 110 CYS A N 1
ATOM 890 C CA . CYS A 1 110 ? 14.524 -1.800 -10.221 1.00 95.56 110 CYS A CA 1
ATOM 891 C C . CYS A 1 110 ? 15.460 -2.077 -9.033 1.00 95.56 110 CYS A C 1
ATOM 893 O O . CYS A 1 110 ? 15.490 -3.193 -8.526 1.00 95.56 110 CYS A O 1
ATOM 895 N N . LYS A 1 111 ? 16.220 -1.079 -8.561 1.00 94.50 111 LYS A N 1
ATOM 896 C CA . LYS A 1 111 ? 17.095 -1.243 -7.386 1.00 94.50 111 LYS A CA 1
ATOM 897 C C . LYS A 1 111 ? 16.302 -1.357 -6.084 1.00 94.50 111 LYS A C 1
ATOM 899 O O . LYS A 1 111 ? 16.623 -2.199 -5.248 1.00 94.50 111 LYS A O 1
ATOM 904 N N . GLY A 1 112 ? 15.251 -0.554 -5.944 1.00 95.31 112 GLY A N 1
ATOM 905 C CA . GLY A 1 112 ? 14.365 -0.543 -4.787 1.00 95.31 112 GLY A CA 1
ATOM 906 C C . GLY A 1 112 ? 13.526 -1.813 -4.672 1.00 95.31 112 GLY A C 1
ATOM 907 O O . GLY A 1 112 ? 13.538 -2.438 -3.620 1.00 95.31 112 GLY A O 1
ATOM 908 N N . PHE A 1 113 ? 12.852 -2.235 -5.743 1.00 95.62 113 PHE A N 1
ATOM 909 C CA . PHE A 1 113 ? 11.908 -3.362 -5.719 1.00 95.62 113 PHE A CA 1
ATOM 910 C C . PHE A 1 113 ? 12.504 -4.704 -6.168 1.00 95.62 113 PHE A C 1
ATOM 912 O O . PHE A 1 113 ? 11.931 -5.751 -5.881 1.00 95.62 113 PHE A O 1
ATOM 919 N N . GLY A 1 114 ? 13.669 -4.701 -6.816 1.00 94.56 114 GLY A N 1
ATOM 920 C CA . GLY A 1 114 ? 14.300 -5.909 -7.350 1.00 94.56 114 GLY A CA 1
ATOM 921 C C . GLY A 1 114 ? 14.063 -6.099 -8.847 1.00 94.56 114 GLY A C 1
ATOM 922 O O . GLY A 1 114 ? 13.192 -5.469 -9.449 1.00 94.56 114 GLY A O 1
ATOM 923 N N . PHE A 1 115 ? 14.882 -6.953 -9.458 1.00 95.19 115 PHE A N 1
ATOM 924 C CA . PHE A 1 115 ? 14.750 -7.369 -10.856 1.00 95.19 115 PHE A CA 1
ATOM 925 C C . PHE A 1 115 ? 15.510 -8.680 -11.099 1.00 95.19 115 PHE A C 1
ATOM 927 O O . PHE A 1 115 ? 16.377 -9.065 -10.312 1.00 95.19 115 PHE A O 1
ATOM 934 N N . SER A 1 116 ? 15.235 -9.340 -12.222 1.00 95.31 116 SER A N 1
ATOM 935 C CA . SER A 1 116 ? 15.996 -10.508 -12.669 1.00 95.31 116 SER A CA 1
ATOM 936 C C . SER A 1 116 ? 16.306 -10.407 -14.159 1.00 95.31 116 SER A C 1
ATOM 938 O O . SER A 1 116 ? 15.466 -9.987 -14.954 1.00 95.31 116 SER A O 1
ATOM 940 N N . LYS A 1 117 ? 17.542 -10.744 -14.520 1.00 95.25 117 LYS A N 1
ATOM 941 C CA . LYS A 1 117 ? 18.066 -10.816 -15.883 1.00 95.25 117 LYS A CA 1
ATOM 942 C C . LYS A 1 117 ? 18.828 -12.113 -16.076 1.00 95.25 117 LYS A C 1
ATOM 944 O O . LYS A 1 117 ? 19.151 -12.809 -15.116 1.00 95.25 117 LYS A O 1
ATOM 949 N N . LYS A 1 118 ? 19.128 -12.431 -17.335 1.00 95.56 118 LYS A N 1
ATOM 950 C CA . LYS A 1 118 ? 19.814 -13.674 -17.706 1.00 95.56 118 LYS A CA 1
ATOM 951 C C . LYS A 1 118 ? 21.123 -13.888 -16.942 1.00 95.56 118 LYS A C 1
ATOM 953 O O . LYS A 1 118 ? 21.451 -15.021 -16.610 1.00 95.56 118 LYS A O 1
ATOM 958 N N . ASP A 1 119 ? 21.873 -12.816 -16.725 1.00 94.50 119 ASP A N 1
ATOM 959 C CA . ASP A 1 119 ? 23.206 -12.825 -16.129 1.00 94.50 119 ASP A CA 1
ATOM 960 C C . ASP A 1 119 ? 23.224 -12.468 -14.638 1.00 94.50 119 ASP A C 1
ATOM 962 O O . ASP A 1 119 ? 24.240 -12.688 -13.987 1.00 94.50 119 ASP A O 1
ATOM 966 N N . ILE A 1 120 ? 22.131 -11.932 -14.083 1.00 93.12 120 ILE A N 1
ATOM 967 C CA . ILE A 1 120 ? 22.110 -11.418 -12.711 1.00 93.12 120 ILE A CA 1
ATOM 968 C C . ILE A 1 120 ? 20.692 -11.344 -12.145 1.00 93.12 120 ILE A C 1
ATOM 970 O O . ILE A 1 120 ? 19.740 -10.985 -12.835 1.00 93.12 120 ILE A O 1
ATOM 974 N N . SER A 1 121 ? 20.550 -11.623 -10.852 1.00 93.38 121 SER A N 1
ATOM 975 C CA . SER A 1 121 ? 19.312 -11.382 -10.110 1.00 93.38 121 SER A CA 1
ATOM 976 C C . SER A 1 121 ? 19.586 -10.483 -8.916 1.00 93.38 121 SER A C 1
ATOM 978 O O . SER A 1 121 ? 20.517 -10.717 -8.154 1.00 93.38 121 SER A O 1
ATOM 980 N N . TRP A 1 122 ? 18.759 -9.453 -8.753 1.00 93.12 122 TRP A N 1
ATOM 981 C CA . TRP A 1 122 ? 18.886 -8.474 -7.685 1.00 93.12 122 TRP A CA 1
ATOM 982 C C . TRP A 1 122 ? 17.670 -8.528 -6.775 1.00 93.12 122 TRP A C 1
ATOM 984 O O . TRP A 1 122 ? 16.543 -8.236 -7.186 1.00 93.12 122 TRP A O 1
ATOM 994 N N . GLN A 1 123 ? 17.912 -8.845 -5.508 1.00 93.38 123 GLN A N 1
ATOM 995 C CA . GLN A 1 123 ? 16.910 -8.666 -4.470 1.00 93.38 123 GLN A CA 1
ATOM 996 C C . GLN A 1 123 ? 16.796 -7.172 -4.147 1.00 93.38 123 GLN A C 1
ATOM 998 O O . GLN A 1 123 ? 17.798 -6.542 -3.799 1.00 93.38 123 GLN A O 1
ATOM 1003 N N . GLY A 1 124 ? 15.577 -6.634 -4.215 1.00 94.44 124 GLY A N 1
ATOM 1004 C CA . GLY A 1 124 ? 15.283 -5.239 -3.894 1.00 94.44 124 GLY A CA 1
ATOM 1005 C C . GLY A 1 124 ? 15.775 -4.794 -2.513 1.00 94.44 124 GLY A C 1
ATOM 1006 O O . GLY A 1 124 ? 16.126 -5.600 -1.649 1.00 94.44 124 GLY A O 1
ATOM 1007 N N . MET A 1 125 ? 15.821 -3.480 -2.331 1.00 95.25 125 MET A N 1
ATOM 1008 C CA . MET A 1 125 ? 16.202 -2.826 -1.079 1.00 95.25 125 MET A CA 1
ATOM 1009 C C . MET A 1 125 ? 14.989 -2.481 -0.207 1.00 95.25 125 MET A C 1
ATOM 1011 O O . MET A 1 125 ? 15.163 -2.290 0.989 1.00 95.25 125 MET A O 1
ATOM 1015 N N . ILE A 1 126 ? 13.780 -2.391 -0.773 1.00 95.50 126 ILE A N 1
ATOM 1016 C CA . ILE A 1 126 ? 12.551 -2.006 -0.068 1.00 95.50 126 ILE A CA 1
ATOM 1017 C C . ILE A 1 126 ? 11.691 -3.244 0.186 1.00 95.50 126 ILE A C 1
ATOM 1019 O O . ILE A 1 126 ? 11.359 -3.982 -0.740 1.00 95.50 126 ILE A O 1
ATOM 1023 N N . PHE A 1 127 ? 11.265 -3.416 1.433 1.00 93.31 127 PHE A N 1
ATOM 1024 C CA . PHE A 1 127 ? 10.412 -4.513 1.873 1.00 93.31 127 PHE A CA 1
ATOM 1025 C C . PHE A 1 127 ? 9.186 -3.959 2.587 1.00 93.31 127 PHE A C 1
ATOM 1027 O O . PHE A 1 127 ? 9.314 -3.249 3.583 1.00 93.31 127 PHE A O 1
ATOM 1034 N N . PHE A 1 128 ? 8.005 -4.313 2.095 1.00 92.06 128 PHE A N 1
ATOM 1035 C CA . PHE A 1 128 ? 6.730 -4.004 2.733 1.00 92.06 128 PHE A CA 1
ATOM 1036 C C . PHE A 1 128 ? 6.299 -5.213 3.561 1.00 92.06 128 PHE A C 1
ATOM 1038 O O . PHE A 1 128 ? 6.365 -6.339 3.071 1.00 92.06 128 PHE A O 1
ATOM 1045 N N . SER A 1 129 ? 5.887 -4.998 4.809 1.00 90.38 129 SER A N 1
ATOM 1046 C CA . SER A 1 129 ? 5.135 -6.020 5.536 1.00 90.38 129 SER A CA 1
ATOM 1047 C C . SER A 1 129 ? 3.696 -6.072 5.043 1.00 90.38 129 SER A C 1
ATOM 1049 O O . SER A 1 129 ? 3.196 -5.113 4.446 1.00 90.38 129 SER A O 1
ATOM 1051 N N . ASP A 1 130 ? 3.007 -7.151 5.393 1.00 91.25 130 ASP A N 1
ATOM 1052 C CA . ASP A 1 130 ? 1.555 -7.186 5.296 1.00 91.25 130 ASP A CA 1
ATOM 1053 C C . ASP A 1 130 ? 0.948 -6.040 6.115 1.00 91.25 130 ASP A C 1
ATOM 1055 O O . ASP A 1 130 ? 1.488 -5.631 7.154 1.00 91.25 130 ASP A O 1
ATOM 1059 N N . LEU A 1 131 ? -0.161 -5.504 5.608 1.00 91.69 131 LEU A N 1
ATOM 1060 C CA . LEU A 1 131 ? -0.952 -4.499 6.301 1.00 91.69 131 LEU A CA 1
ATOM 1061 C C . LEU A 1 131 ? -1.929 -5.202 7.240 1.00 91.69 131 LEU A C 1
ATOM 1063 O O . LEU A 1 131 ? -2.802 -5.942 6.794 1.00 91.69 131 LEU A O 1
ATOM 1067 N N . GLN A 1 132 ? -1.790 -4.936 8.530 1.00 92.75 132 GLN A N 1
ATOM 1068 C CA . GLN A 1 132 ? -2.658 -5.457 9.577 1.00 92.75 132 GLN A CA 1
ATOM 1069 C C . GLN A 1 132 ? -3.734 -4.424 9.916 1.00 92.75 132 GLN A C 1
ATOM 1071 O O . GLN A 1 132 ? -3.491 -3.215 9.850 1.00 92.75 132 GLN A O 1
ATOM 1076 N N . ILE A 1 133 ? -4.939 -4.880 10.256 1.00 95.88 133 ILE A N 1
ATOM 1077 C CA . ILE A 1 133 ? -6.023 -3.987 10.681 1.00 95.88 133 ILE A CA 1
ATOM 1078 C C . ILE A 1 133 ? -5.682 -3.461 12.079 1.00 95.88 133 ILE A C 1
ATOM 1080 O O . ILE A 1 133 ? -5.581 -4.232 13.023 1.00 95.88 133 ILE A O 1
ATOM 1084 N N . LEU A 1 134 ? -5.515 -2.144 12.202 1.00 94.94 134 LEU A N 1
ATOM 1085 C CA . LEU A 1 134 ? -5.298 -1.462 13.478 1.00 94.94 134 LEU A CA 1
ATOM 1086 C C . LEU A 1 134 ? -6.626 -1.114 14.146 1.00 94.94 134 LEU A C 1
ATOM 1088 O O . LEU A 1 134 ? -6.827 -1.369 15.328 1.00 94.94 134 LEU A O 1
ATOM 1092 N N . PHE A 1 135 ? -7.531 -0.524 13.369 1.00 96.25 135 PHE A N 1
ATOM 1093 C CA . PHE A 1 135 ? -8.870 -0.178 13.817 1.00 96.25 135 PHE A CA 1
ATOM 1094 C C . PHE A 1 135 ? -9.873 -0.501 12.723 1.00 96.25 135 PHE A C 1
ATOM 1096 O O . PHE A 1 135 ? -9.706 -0.077 11.575 1.00 96.25 135 PHE A O 1
ATOM 1103 N N . PHE A 1 136 ? -10.943 -1.194 13.090 1.00 97.94 136 PHE A N 1
ATOM 1104 C CA . PHE A 1 136 ? -12.001 -1.576 12.166 1.00 97.94 136 PHE A CA 1
ATOM 1105 C C . PHE A 1 136 ? -13.317 -0.870 12.522 1.00 97.94 136 PHE A C 1
ATOM 1107 O O . PHE A 1 136 ? -13.770 -0.995 13.660 1.00 97.94 136 PHE A O 1
ATOM 1114 N N . PRO A 1 137 ? -13.945 -0.122 11.600 1.00 96.94 137 PRO A N 1
ATOM 1115 C CA . PRO A 1 137 ? -15.204 0.556 11.862 1.00 96.94 137 PRO A CA 1
ATOM 1116 C C . PRO A 1 137 ? -16.366 -0.442 11.898 1.00 96.94 137 PRO A C 1
ATOM 1118 O O . PRO A 1 137 ? -16.538 -1.261 11.000 1.00 96.94 137 PRO A O 1
ATOM 1121 N N . VAL A 1 138 ? -17.211 -0.319 12.913 1.00 97.38 138 VAL A N 1
ATOM 1122 C CA . VAL A 1 138 ? -18.411 -1.127 13.121 1.00 97.38 138 VAL A CA 1
ATOM 1123 C C . VAL A 1 138 ? -19.581 -0.197 13.417 1.00 97.38 138 VAL A C 1
ATOM 1125 O O . VAL A 1 138 ? -19.472 0.732 14.222 1.00 97.38 138 VAL A O 1
ATOM 1128 N N . PHE A 1 139 ? -20.717 -0.428 12.761 1.00 94.00 139 PHE A N 1
ATOM 1129 C CA . PHE A 1 139 ? -21.938 0.318 13.048 1.00 94.00 139 PHE A CA 1
ATOM 1130 C C . PHE A 1 139 ? -22.550 -0.146 14.372 1.00 94.00 139 PHE A C 1
ATOM 1132 O O . PHE A 1 139 ? -22.771 -1.338 14.586 1.00 94.00 139 PHE A O 1
ATOM 1139 N N . THR A 1 140 ? -22.855 0.818 15.240 1.00 94.62 140 THR A N 1
ATOM 1140 C CA . THR A 1 140 ? -23.493 0.586 16.539 1.00 94.62 140 THR A CA 1
ATOM 1141 C C . THR A 1 140 ? -24.719 1.488 16.690 1.00 94.62 140 THR A C 1
ATOM 1143 O O . THR A 1 140 ? -24.900 2.455 15.946 1.00 94.62 140 THR A O 1
ATOM 1146 N N . MET A 1 141 ? -25.548 1.224 17.698 1.00 92.44 141 MET A N 1
ATOM 1147 C CA . MET A 1 141 ? -26.677 2.070 18.090 1.00 92.44 141 MET A CA 1
ATOM 1148 C C . MET A 1 141 ? -26.238 3.461 18.576 1.00 92.44 141 MET A C 1
ATOM 1150 O O . MET A 1 141 ? -27.057 4.371 18.642 1.00 92.44 141 MET A O 1
ATOM 1154 N N . ARG A 1 142 ? -24.947 3.642 18.896 1.00 90.75 142 ARG A N 1
ATOM 1155 C CA . ARG A 1 142 ? -24.331 4.906 19.339 1.00 90.75 142 ARG A CA 1
ATOM 1156 C C . ARG A 1 142 ? -23.437 5.522 18.249 1.00 90.75 142 ARG A C 1
ATOM 1158 O O . ARG A 1 142 ? -22.478 6.229 18.552 1.00 90.75 142 ARG A O 1
ATOM 1165 N N . GLY A 1 143 ? -23.736 5.234 16.979 1.00 92.38 143 GLY A N 1
ATOM 1166 C CA . GLY A 1 143 ? -22.932 5.640 15.823 1.00 92.38 143 GLY A CA 1
ATOM 1167 C C . GLY A 1 143 ? -21.805 4.656 15.499 1.00 92.38 143 GLY A C 1
ATOM 1168 O O . GLY A 1 143 ? -21.680 3.601 16.120 1.00 92.38 143 GLY A O 1
ATOM 1169 N N . THR A 1 144 ? -20.988 4.967 14.494 1.00 93.94 144 THR A N 1
ATOM 1170 C CA . THR A 1 144 ? -19.834 4.129 14.136 1.00 93.94 144 THR A CA 1
ATOM 1171 C C . THR A 1 144 ? -18.779 4.177 15.235 1.00 93.94 144 THR A C 1
ATOM 1173 O O . THR A 1 144 ? -18.407 5.257 15.691 1.00 93.94 144 THR A O 1
ATOM 1176 N N . LYS A 1 145 ? -18.294 3.004 15.640 1.00 96.00 145 LYS A N 1
ATOM 1177 C CA . LYS A 1 145 ? -17.183 2.832 16.578 1.00 96.00 145 LYS A CA 1
ATOM 1178 C C . LYS A 1 145 ? -16.077 2.027 15.912 1.00 96.00 145 LYS A C 1
ATOM 1180 O O . LYS A 1 145 ? -16.341 1.255 14.998 1.00 96.00 145 LYS A O 1
ATOM 1185 N N . TRP A 1 146 ? -14.845 2.226 16.343 1.00 97.44 146 TRP A N 1
ATOM 1186 C CA . TRP A 1 146 ? -13.665 1.557 15.827 1.00 97.44 146 TRP A CA 1
ATOM 1187 C C . TRP A 1 146 ? -13.201 0.532 16.840 1.00 97.44 146 TRP A C 1
ATOM 1189 O O . TRP A 1 146 ? -12.806 0.872 17.955 1.00 97.44 146 TRP A O 1
ATOM 1199 N N . ILE A 1 147 ? -13.263 -0.729 16.441 1.00 97.88 147 ILE A N 1
ATOM 1200 C CA . ILE A 1 147 ? -12.818 -1.828 17.278 1.00 97.88 147 ILE A CA 1
ATOM 1201 C C . ILE A 1 147 ? -11.331 -2.087 17.060 1.00 97.88 147 ILE A C 1
ATOM 1203 O O . ILE A 1 147 ? -10.811 -1.928 15.952 1.00 97.88 147 ILE A O 1
ATOM 1207 N N . THR A 1 148 ? -10.661 -2.505 18.121 1.00 97.38 148 THR A N 1
ATOM 1208 C CA . THR A 1 148 ? -9.297 -3.038 18.111 1.00 97.38 148 THR A CA 1
ATOM 1209 C C . THR A 1 148 ? -9.136 -3.990 19.292 1.00 97.38 148 THR A C 1
ATOM 1211 O O . THR A 1 148 ? -10.081 -4.190 20.057 1.00 97.38 148 THR A O 1
ATOM 1214 N N . THR A 1 149 ? -7.953 -4.559 19.460 1.00 96.00 149 THR A N 1
ATOM 1215 C CA . THR A 1 149 ? -7.615 -5.397 20.610 1.00 96.00 149 THR A CA 1
ATOM 1216 C C . THR A 1 149 ? -6.403 -4.837 21.337 1.00 96.00 149 THR A C 1
ATOM 1218 O O . THR A 1 149 ? -5.670 -3.998 20.801 1.00 96.00 149 THR A O 1
ATOM 1221 N N . GLN A 1 150 ? -6.191 -5.272 22.576 1.00 92.81 150 GLN A N 1
ATOM 1222 C CA . GLN A 1 150 ? -5.020 -4.849 23.336 1.00 92.81 150 GLN A CA 1
ATOM 1223 C C . GLN A 1 150 ? -3.727 -5.302 22.640 1.00 92.81 150 GLN A C 1
ATOM 1225 O O . GLN A 1 150 ? -2.823 -4.483 22.461 1.00 92.81 150 GLN A O 1
ATOM 1230 N N . GLY A 1 151 ? -3.670 -6.549 22.161 1.00 91.44 151 GLY A N 1
ATOM 1231 C CA . GLY A 1 151 ? -2.498 -7.092 21.478 1.00 91.44 151 GLY A CA 1
ATOM 1232 C C . GLY A 1 151 ? -2.157 -6.339 20.189 1.00 91.44 151 GLY A C 1
ATOM 1233 O O . GLY A 1 151 ? -0.984 -6.077 19.912 1.00 91.44 151 GLY A O 1
ATOM 1234 N N . ILE A 1 152 ? -3.166 -5.900 19.425 1.00 92.81 152 ILE A N 1
ATOM 1235 C CA . ILE A 1 152 ? -2.944 -5.062 18.238 1.00 92.81 152 ILE A CA 1
ATOM 1236 C C . ILE A 1 152 ? -2.290 -3.732 18.633 1.00 92.81 152 ILE A C 1
ATOM 1238 O O . ILE A 1 152 ? -1.289 -3.353 18.022 1.00 92.81 152 ILE A O 1
ATOM 1242 N N . ILE A 1 153 ? -2.798 -3.039 19.658 1.00 91.44 153 ILE A N 1
ATOM 1243 C CA . ILE A 1 153 ? -2.230 -1.756 20.104 1.00 91.44 153 ILE A CA 1
ATOM 1244 C C . ILE A 1 153 ? -0.790 -1.919 20.602 1.00 91.44 153 ILE A C 1
ATOM 1246 O O . ILE A 1 153 ? 0.072 -1.111 20.250 1.00 91.44 153 ILE A O 1
ATOM 1250 N N . GLU A 1 154 ? -0.506 -2.975 21.361 1.00 87.06 154 GLU A N 1
ATOM 1251 C CA . GLU A 1 154 ? 0.844 -3.281 21.844 1.00 87.06 154 GLU A CA 1
ATOM 1252 C C . GLU A 1 154 ? 1.813 -3.580 20.687 1.00 87.06 154 GLU A C 1
ATOM 1254 O O . GLU A 1 154 ? 2.953 -3.107 20.680 1.00 87.06 154 GLU A O 1
ATOM 1259 N N . SER A 1 155 ? 1.349 -4.279 19.645 1.00 81.38 155 SER A N 1
ATOM 1260 C CA . SER A 1 155 ? 2.177 -4.628 18.484 1.00 81.38 155 SER A CA 1
ATOM 1261 C C . SER A 1 155 ? 2.629 -3.425 17.643 1.00 81.38 155 SER A C 1
ATOM 1263 O O . SER A 1 155 ? 3.658 -3.501 16.970 1.00 81.38 155 SER A O 1
ATOM 1265 N N . VAL A 1 156 ? 1.903 -2.299 17.682 1.00 79.75 156 VAL A N 1
ATOM 1266 C CA . VAL A 1 156 ? 2.276 -1.072 16.950 1.00 79.75 156 VAL A CA 1
ATOM 1267 C C . VAL A 1 156 ? 3.558 -0.449 17.516 1.00 79.75 156 VAL A C 1
ATOM 1269 O O . VAL A 1 156 ? 4.304 0.203 16.782 1.00 79.75 156 VAL A O 1
ATOM 1272 N N . GLU A 1 157 ? 3.835 -0.649 18.806 1.00 62.34 157 GLU A N 1
ATOM 1273 C CA . GLU A 1 157 ? 5.014 -0.111 19.494 1.00 62.34 157 GLU A CA 1
ATOM 1274 C C . GLU A 1 157 ? 6.223 -1.061 19.425 1.00 62.34 157 GLU A C 1
ATOM 1276 O O . GLU A 1 157 ? 7.378 -0.615 19.450 1.00 62.34 157 GLU A O 1
ATOM 1281 N N . LEU A 1 158 ? 5.975 -2.368 19.266 1.00 50.44 158 LEU A N 1
ATOM 1282 C CA . LEU A 1 158 ? 7.009 -3.389 19.115 1.00 50.44 158 LEU A CA 1
ATOM 1283 C C . LEU A 1 158 ? 7.699 -3.257 17.751 1.00 50.44 158 LEU A C 1
ATOM 1285 O O . LEU A 1 158 ? 7.343 -3.875 16.748 1.00 50.44 158 LEU A O 1
ATOM 1289 N N . LYS A 1 159 ? 8.727 -2.404 17.750 1.00 45.97 159 LYS A N 1
ATOM 1290 C CA . LYS A 1 159 ? 9.814 -2.297 16.772 1.00 45.97 159 LYS A CA 1
ATOM 1291 C C . LYS A 1 159 ? 10.015 -3.613 16.013 1.00 45.97 159 LYS A C 1
ATOM 1293 O O . LYS A 1 159 ? 10.584 -4.548 16.555 1.00 45.97 159 LYS A O 1
ATOM 1298 N N . GLY A 1 160 ? 9.582 -3.642 14.753 1.00 38.25 160 GLY A N 1
ATOM 1299 C CA . GLY A 1 160 ? 9.946 -4.659 13.768 1.00 38.25 160 GLY A CA 1
ATOM 1300 C C . GLY A 1 160 ? 9.845 -6.101 14.258 1.00 38.25 160 GLY A C 1
ATOM 1301 O O . GLY A 1 160 ? 10.862 -6.684 14.593 1.00 38.25 160 GLY A O 1
ATOM 1302 N N . TYR A 1 161 ? 8.647 -6.683 14.205 1.00 36.34 161 TYR A N 1
ATOM 1303 C CA . TYR A 1 161 ? 8.416 -8.130 14.100 1.00 36.34 161 TYR A CA 1
ATOM 1304 C C . TYR A 1 161 ? 9.443 -9.006 14.843 1.00 36.34 161 TYR A C 1
ATOM 1306 O O . TYR A 1 161 ? 10.294 -9.661 14.238 1.00 36.34 161 TYR A O 1
ATOM 1314 N N . GLN A 1 162 ? 9.342 -9.042 16.167 1.00 30.56 162 GLN A N 1
ATOM 1315 C CA . GLN A 1 162 ? 9.706 -10.239 16.906 1.00 30.56 162 GLN A CA 1
ATOM 1316 C C . GLN A 1 162 ? 8.395 -10.896 17.315 1.00 30.56 162 GLN A C 1
ATOM 1318 O O . GLN A 1 162 ? 7.606 -10.302 18.043 1.00 30.56 162 GLN A O 1
ATOM 1323 N N . ASN A 1 163 ? 8.158 -12.106 16.804 1.00 35.66 163 ASN A N 1
ATOM 1324 C CA . ASN A 1 163 ? 7.216 -13.049 17.392 1.00 35.66 163 ASN A CA 1
ATOM 1325 C C . ASN A 1 163 ? 7.667 -13.315 18.832 1.00 35.66 163 ASN A C 1
ATOM 1327 O O . ASN A 1 163 ? 8.362 -14.289 19.104 1.00 35.66 163 ASN A O 1
ATOM 1331 N N . SER A 1 164 ? 7.294 -12.445 19.757 1.00 31.94 164 SER A N 1
ATOM 1332 C CA . SER A 1 164 ? 7.038 -12.861 21.118 1.00 31.94 164 SER A CA 1
ATOM 1333 C C . SER A 1 164 ? 5.540 -13.093 21.188 1.00 31.94 164 SER A C 1
ATOM 1335 O O . SER A 1 164 ? 4.768 -12.187 21.486 1.00 31.94 164 SER A O 1
ATOM 1337 N N . LEU A 1 165 ? 5.135 -14.331 20.902 1.00 36.38 165 LEU A N 1
ATOM 1338 C CA . LEU A 1 165 ? 4.065 -14.927 21.687 1.00 36.38 165 LEU A CA 1
ATOM 1339 C C . LEU A 1 165 ? 4.558 -14.849 23.133 1.00 36.38 165 LEU A C 1
ATOM 1341 O O . LEU A 1 165 ? 5.300 -15.713 23.595 1.00 36.38 165 LEU A O 1
ATOM 1345 N N . SER A 1 166 ? 4.264 -13.744 23.812 1.00 33.47 166 SER A N 1
ATOM 1346 C CA . SER A 1 166 ? 4.369 -13.686 25.256 1.00 33.47 166 SER A CA 1
ATOM 1347 C C . SER A 1 166 ? 3.219 -14.526 25.793 1.00 33.47 166 SER A C 1
ATOM 1349 O O . SER A 1 166 ? 2.181 -14.011 26.198 1.00 33.47 166 SER A O 1
ATOM 1351 N N . GLU A 1 167 ? 3.418 -15.843 25.772 1.00 37.62 167 GLU A N 1
ATOM 1352 C CA . GLU A 1 167 ? 2.889 -16.736 26.794 1.00 37.62 167 GLU A CA 1
ATOM 1353 C C . GLU A 1 167 ? 3.474 -16.247 28.119 1.00 37.62 167 GLU A C 1
ATOM 1355 O O . GLU A 1 167 ? 4.549 -16.686 28.499 1.00 37.62 167 GLU A O 1
ATOM 1360 N N . ASN A 1 168 ? 2.881 -15.213 28.718 1.00 37.31 168 ASN A N 1
ATOM 1361 C CA . ASN A 1 168 ? 3.066 -14.814 30.115 1.00 37.31 168 ASN A CA 1
ATOM 1362 C C . ASN A 1 168 ? 2.128 -13.644 30.437 1.00 37.31 168 ASN A C 1
ATOM 1364 O O . ASN A 1 168 ? 2.547 -12.516 30.686 1.00 37.31 168 ASN A O 1
ATOM 1368 N N . SER A 1 169 ? 0.835 -13.942 30.473 1.00 36.06 169 SER A N 1
ATOM 1369 C CA . SER A 1 169 ? -0.090 -13.267 31.379 1.00 36.06 169 SER A CA 1
ATOM 1370 C C . SER A 1 169 ? -0.823 -14.328 32.196 1.00 36.06 169 SER A C 1
ATOM 1372 O O . SER A 1 169 ? -2.026 -14.537 32.089 1.00 36.06 169 SER A O 1
ATOM 1374 N N . GLU A 1 170 ? -0.077 -15.010 33.069 1.00 44.53 170 GLU A N 1
ATOM 1375 C CA . GLU A 1 170 ? -0.689 -15.489 34.303 1.00 44.53 170 GLU A CA 1
ATOM 1376 C C . GLU A 1 170 ? -1.149 -14.253 35.076 1.00 44.53 170 GLU A C 1
ATOM 1378 O O . GLU A 1 170 ? -0.339 -13.565 35.690 1.00 44.53 170 GLU A O 1
ATOM 1383 N N . ASN A 1 171 ? -2.441 -13.940 35.010 1.00 36.06 171 ASN A N 1
ATOM 1384 C CA . ASN A 1 171 ? -3.126 -13.233 36.080 1.00 36.06 171 ASN A CA 1
ATOM 1385 C C . ASN A 1 171 ? -4.614 -13.570 36.065 1.00 36.06 171 ASN A C 1
ATOM 1387 O O . ASN A 1 171 ? -5.362 -13.215 35.159 1.00 36.06 171 ASN A O 1
ATOM 1391 N N . ASN A 1 172 ? -5.006 -14.261 37.132 1.00 42.12 172 ASN A N 1
ATOM 1392 C CA . ASN A 1 172 ? -6.354 -14.358 37.667 1.00 42.12 172 ASN A CA 1
ATOM 1393 C C . ASN A 1 172 ? -7.198 -13.115 37.352 1.00 42.12 172 ASN A C 1
ATOM 1395 O O . ASN A 1 172 ? -6.808 -12.025 37.763 1.00 42.12 172 ASN A O 1
ATOM 1399 N N . ASN A 1 173 ? -8.357 -13.290 36.707 1.00 39.47 173 ASN A N 1
ATOM 1400 C CA . ASN A 1 173 ? -9.635 -12.674 37.089 1.00 39.47 173 ASN A CA 1
ATOM 1401 C C . ASN A 1 173 ? -10.733 -13.071 36.091 1.00 39.47 173 ASN A C 1
ATOM 1403 O O . ASN A 1 173 ? -10.704 -12.648 34.946 1.00 39.47 173 ASN A O 1
ATOM 1407 N N . GLN A 1 174 ? -11.689 -13.884 36.559 1.00 44.62 174 GLN A N 1
ATOM 1408 C CA . GLN A 1 174 ? -13.032 -14.114 35.998 1.00 44.62 174 GLN A CA 1
ATOM 1409 C C . GLN A 1 174 ? -13.210 -13.746 34.513 1.00 44.62 174 GLN A C 1
ATOM 1411 O O . GLN A 1 174 ? -13.639 -12.641 34.180 1.00 44.62 174 GLN A O 1
ATOM 1416 N N . ASN A 1 175 ? -12.923 -14.718 33.643 1.00 46.66 175 ASN A N 1
ATOM 1417 C CA . ASN A 1 175 ? -13.154 -14.664 32.203 1.00 46.66 175 ASN A CA 1
ATOM 1418 C C . ASN A 1 175 ? -14.637 -14.404 31.893 1.00 46.66 175 ASN A C 1
ATOM 1420 O O . ASN A 1 175 ? -15.421 -15.333 31.712 1.00 46.66 175 ASN A O 1
ATOM 1424 N N . ASN A 1 176 ? -15.031 -13.139 31.785 1.00 59.62 176 ASN A N 1
ATOM 1425 C CA . ASN A 1 176 ? -16.104 -12.790 30.868 1.00 59.62 176 ASN A CA 1
ATOM 1426 C C . ASN A 1 176 ? -15.468 -12.704 29.482 1.00 59.62 176 ASN A C 1
ATOM 1428 O O . ASN A 1 176 ? -15.042 -11.634 29.059 1.00 59.62 176 ASN A O 1
ATOM 1432 N N . GLU A 1 177 ? -15.417 -13.844 28.788 1.00 72.00 177 GLU A N 1
ATOM 1433 C CA . GLU A 1 177 ? -14.846 -14.017 27.436 1.00 72.00 177 GLU A CA 1
ATOM 1434 C C . GLU A 1 177 ? -15.416 -13.021 26.401 1.00 72.00 177 GLU A C 1
ATOM 1436 O O . GLU A 1 177 ? -14.831 -12.802 25.347 1.00 72.00 177 GLU A O 1
ATOM 1441 N N . ASN A 1 178 ? -16.530 -12.358 26.734 1.00 87.69 178 ASN A N 1
ATOM 1442 C CA . ASN A 1 178 ? -17.272 -11.435 25.880 1.00 87.69 178 ASN A CA 1
ATOM 1443 C C . ASN A 1 178 ? -17.236 -9.961 26.341 1.00 87.69 178 ASN A C 1
ATOM 1445 O O . ASN A 1 178 ? -18.008 -9.156 25.821 1.00 87.69 178 ASN A O 1
ATOM 1449 N N . LEU A 1 179 ? -16.413 -9.591 27.331 1.00 93.69 179 LEU A N 1
ATOM 1450 C CA . LEU A 1 179 ? -16.369 -8.219 27.856 1.00 93.69 179 LEU A CA 1
ATOM 1451 C C . LEU A 1 179 ? -15.533 -7.288 26.967 1.00 93.69 179 LEU A C 1
ATOM 1453 O O . LEU A 1 179 ? -14.351 -7.526 26.741 1.00 93.69 179 LEU A O 1
ATOM 1457 N N . CYS A 1 180 ? -16.133 -6.189 26.513 1.00 95.62 180 CYS A N 1
ATOM 1458 C CA . CYS A 1 180 ? -15.426 -5.102 25.838 1.00 95.62 180 CYS A CA 1
ATOM 1459 C C . CYS A 1 180 ? -14.978 -4.009 26.823 1.00 95.62 180 CYS A C 1
ATOM 1461 O O . CYS A 1 180 ? -15.605 -3.789 27.862 1.00 95.62 180 CYS A O 1
ATOM 1463 N N . PHE A 1 181 ? -13.951 -3.247 26.450 1.00 94.81 181 PHE A N 1
ATOM 1464 C CA . PHE A 1 181 ? -13.481 -2.090 27.210 1.00 94.81 181 PHE A CA 1
ATOM 1465 C C . PHE A 1 181 ? -13.587 -0.794 26.407 1.00 94.81 181 PHE A C 1
ATOM 1467 O O . PHE A 1 181 ? -13.369 -0.766 25.194 1.00 94.81 181 PHE A O 1
ATOM 1474 N N . VAL A 1 182 ? -13.923 0.294 27.098 1.00 94.88 182 VAL A N 1
ATOM 1475 C CA . VAL A 1 182 ? -14.002 1.655 26.543 1.00 94.88 182 VAL A CA 1
ATOM 1476 C C . VAL A 1 182 ? -13.252 2.626 27.448 1.00 94.88 182 VAL A C 1
ATOM 1478 O O . VAL A 1 182 ? -13.191 2.413 28.653 1.00 94.88 182 VAL A O 1
ATOM 1481 N N . PHE A 1 183 ? -12.712 3.714 26.898 1.00 92.12 183 PHE A N 1
ATOM 1482 C CA . PHE A 1 183 ? -11.912 4.686 27.672 1.00 92.12 183 PHE A CA 1
ATOM 1483 C C . PHE A 1 183 ? -12.646 5.987 28.000 1.00 92.12 183 PHE A C 1
ATOM 1485 O O . PHE A 1 183 ? -12.135 6.829 28.738 1.00 92.12 183 PHE A O 1
ATOM 1492 N N . GLU A 1 184 ? -13.841 6.166 27.446 1.00 90.00 184 GLU A N 1
ATOM 1493 C CA . GLU A 1 184 ? -14.730 7.274 27.761 1.00 90.00 184 GLU A CA 1
ATOM 1494 C C . GLU A 1 184 ? -16.171 6.773 27.870 1.00 90.00 184 GLU A C 1
ATOM 1496 O O . GLU A 1 184 ? -16.549 5.757 27.280 1.00 90.00 184 GLU A O 1
ATOM 1501 N N . LYS A 1 185 ? -16.985 7.492 28.649 1.00 86.25 185 LYS A N 1
ATOM 1502 C CA . LYS A 1 185 ? -18.388 7.135 28.860 1.00 86.25 185 LYS A CA 1
ATOM 1503 C C . LYS A 1 185 ? -19.153 7.240 27.546 1.00 86.25 185 LYS A C 1
ATOM 1505 O O . LYS A 1 185 ? -19.120 8.268 26.876 1.00 86.25 185 LYS A O 1
ATOM 1510 N N . LEU A 1 186 ? -19.887 6.184 27.217 1.00 83.56 186 LEU A N 1
ATOM 1511 C CA . LEU A 1 186 ? -20.725 6.138 26.022 1.00 83.56 186 LEU A CA 1
ATOM 1512 C C . LEU A 1 186 ? -22.133 6.733 26.245 1.00 83.56 186 LEU A C 1
ATOM 1514 O O . LEU A 1 186 ? -22.874 6.917 25.281 1.00 83.56 186 LEU A O 1
ATOM 1518 N N . SER A 1 187 ? -22.509 7.021 27.494 1.00 80.06 187 SER A N 1
ATOM 1519 C CA . SER A 1 187 ? -23.744 7.709 27.888 1.00 80.06 187 SER A CA 1
ATOM 1520 C C . SER A 1 187 ? -23.561 8.396 29.256 1.00 80.06 187 SER A C 1
ATOM 1522 O O . SER A 1 187 ? -22.580 8.149 29.967 1.00 80.06 187 SER A O 1
ATOM 1524 N N . GLU A 1 188 ? -24.483 9.286 29.633 1.00 76.94 188 GLU A N 1
ATOM 1525 C CA . GLU A 1 188 ? -24.423 9.971 30.926 1.00 76.94 188 GLU A CA 1
ATOM 1526 C C . GLU A 1 188 ? -24.530 8.972 32.090 1.00 76.94 188 GLU A C 1
ATOM 1528 O O . GLU A 1 188 ? -25.511 8.251 32.228 1.00 76.94 188 GLU A O 1
ATOM 1533 N N . ASN A 1 189 ? -23.519 8.978 32.965 1.00 72.94 189 ASN A N 1
ATOM 1534 C CA . ASN A 1 189 ? -23.444 8.188 34.203 1.00 72.94 189 ASN A CA 1
ATOM 1535 C C . ASN A 1 189 ? -23.290 6.658 34.064 1.00 72.94 189 ASN A C 1
ATOM 1537 O O . ASN A 1 189 ? -23.255 5.987 35.091 1.00 72.94 189 ASN A O 1
ATOM 1541 N N . GLU A 1 190 ? -23.085 6.105 32.865 1.00 79.88 190 GLU A N 1
ATOM 1542 C CA . GLU A 1 190 ? -22.790 4.670 32.697 1.00 79.88 190 GLU A CA 1
ATOM 1543 C C . GLU A 1 190 ? -21.274 4.395 32.693 1.00 79.88 190 GLU A C 1
ATOM 1545 O O . GLU A 1 190 ? -20.546 4.835 31.799 1.00 79.88 190 GLU A O 1
ATOM 1550 N N . THR A 1 191 ? -20.790 3.644 33.688 1.00 85.31 191 THR A N 1
ATOM 1551 C CA . THR A 1 191 ? -19.427 3.065 33.719 1.00 85.31 191 THR A CA 1
ATOM 1552 C C . THR A 1 191 ? -19.377 1.640 33.169 1.00 85.31 191 THR A C 1
ATOM 1554 O O . THR A 1 191 ? -18.300 1.099 32.947 1.00 85.31 191 THR A O 1
ATOM 1557 N N . GLU A 1 192 ? -20.533 1.029 32.946 1.00 91.00 192 GLU A N 1
ATOM 1558 C CA . GLU A 1 192 ? -20.717 -0.285 32.339 1.00 91.00 192 GLU A CA 1
ATOM 1559 C C . GLU A 1 192 ? -22.051 -0.301 31.594 1.00 91.00 192 GLU A C 1
ATOM 1561 O O . GLU A 1 192 ? -22.923 0.533 31.845 1.00 91.00 192 GLU A O 1
ATOM 1566 N N . GLY A 1 193 ? -22.205 -1.215 30.646 1.00 92.69 193 GLY A N 1
ATOM 1567 C CA . GLY A 1 193 ? -23.413 -1.303 29.841 1.00 92.69 193 GLY A CA 1
ATOM 1568 C C . GLY A 1 193 ? -23.289 -2.364 28.765 1.00 92.69 193 GLY A C 1
ATOM 1569 O O . GLY A 1 193 ? -22.514 -3.305 28.900 1.00 92.69 193 GLY A O 1
ATOM 1570 N N . HIS A 1 194 ? -24.061 -2.213 27.694 1.00 94.00 194 HIS A N 1
ATOM 1571 C CA . HIS A 1 194 ? -23.972 -3.077 26.523 1.00 94.00 194 HIS A CA 1
ATOM 1572 C C . HIS A 1 194 ? -23.905 -2.242 25.247 1.00 94.00 194 HIS A C 1
ATOM 1574 O O . HIS A 1 194 ? -24.454 -1.140 25.172 1.00 94.00 194 HIS A O 1
ATOM 1580 N N . ILE A 1 195 ? -23.231 -2.774 24.235 1.00 94.94 195 ILE A N 1
ATOM 1581 C CA . ILE A 1 195 ? -23.118 -2.159 22.918 1.00 94.94 195 ILE A CA 1
ATOM 1582 C C . ILE A 1 195 ? -23.261 -3.225 21.841 1.00 94.94 195 ILE A C 1
ATOM 1584 O O . ILE A 1 195 ? -22.792 -4.353 21.996 1.00 94.94 195 ILE A O 1
ATOM 1588 N N . ASN A 1 196 ? -23.931 -2.876 20.743 1.00 96.06 196 ASN A N 1
ATOM 1589 C CA . ASN A 1 196 ? -23.969 -3.752 19.585 1.00 96.06 196 ASN A CA 1
ATOM 1590 C C . ASN A 1 196 ? -22.758 -3.502 18.679 1.00 96.06 196 ASN A C 1
ATOM 1592 O O . ASN A 1 196 ? -22.450 -2.357 18.354 1.00 96.06 196 ASN A O 1
ATOM 1596 N N . LEU A 1 197 ? -22.118 -4.579 18.238 1.00 95.62 197 LEU A N 1
ATOM 1597 C CA . LEU A 1 197 ? -21.062 -4.580 17.233 1.00 95.62 197 LEU A CA 1
ATOM 1598 C C . LEU A 1 197 ? -21.543 -5.420 16.048 1.00 95.62 197 LEU A C 1
ATOM 1600 O O . LEU A 1 197 ? -21.391 -6.642 16.013 1.00 95.62 197 LEU A O 1
ATOM 1604 N N . GLY A 1 198 ? -22.213 -4.762 15.100 1.00 89.62 198 GLY A N 1
ATOM 1605 C CA . GLY A 1 198 ? -23.008 -5.456 14.091 1.00 89.62 198 GLY A CA 1
ATOM 1606 C C . GLY A 1 198 ? -24.190 -6.175 14.747 1.00 89.62 198 GLY A C 1
ATOM 1607 O O . GLY A 1 198 ? -25.020 -5.535 15.398 1.00 89.62 198 GLY A O 1
ATOM 1608 N N . TRP A 1 199 ? -24.257 -7.498 14.581 1.00 90.25 199 TRP A N 1
ATOM 1609 C CA . TRP A 1 199 ? -25.311 -8.352 15.144 1.00 90.25 199 TRP A CA 1
ATOM 1610 C C . TRP A 1 199 ? -25.022 -8.846 16.572 1.00 90.25 199 TRP A C 1
ATOM 1612 O O . TRP A 1 199 ? -25.924 -9.363 17.228 1.00 90.25 199 TRP A O 1
ATOM 1622 N N . LEU A 1 200 ? -23.788 -8.690 17.063 1.00 94.12 200 LEU A N 1
ATOM 1623 C CA . LEU A 1 200 ? -23.394 -9.092 18.415 1.00 94.12 200 LEU A CA 1
ATOM 1624 C C . LEU A 1 200 ? -23.783 -8.013 19.424 1.00 94.12 200 LEU A C 1
ATOM 1626 O O . LEU A 1 200 ? -23.537 -6.838 19.173 1.00 94.12 200 LEU A O 1
ATOM 1630 N N . TYR A 1 201 ? -24.340 -8.404 20.570 1.00 95.19 201 TYR A N 1
ATOM 1631 C CA . TYR A 1 201 ? -24.662 -7.506 21.682 1.00 95.19 201 TYR A CA 1
ATOM 1632 C C . TYR A 1 201 ? -23.797 -7.871 22.887 1.00 95.19 201 TYR A C 1
ATOM 1634 O O . TYR A 1 201 ? -24.008 -8.913 23.505 1.00 95.19 201 TYR A O 1
ATOM 1642 N N . LEU A 1 202 ? -22.790 -7.045 23.174 1.00 95.44 202 LEU A N 1
ATOM 1643 C CA . LEU A 1 202 ? -21.716 -7.373 24.111 1.00 95.44 202 LEU A CA 1
ATOM 1644 C C . LEU A 1 202 ? -21.730 -6.429 25.316 1.00 95.44 202 LEU A C 1
ATOM 1646 O O . LEU A 1 202 ? -21.982 -5.230 25.140 1.00 95.44 202 LEU A O 1
ATOM 1650 N N . PRO A 1 203 ? -21.458 -6.934 26.532 1.00 95.62 203 PRO A N 1
ATOM 1651 C CA . PRO A 1 203 ? -21.241 -6.078 27.685 1.00 95.62 203 PRO A CA 1
ATOM 1652 C C . PRO A 1 203 ? -19.955 -5.262 27.500 1.00 95.62 203 PRO A C 1
ATOM 1654 O O . PRO A 1 203 ? -18.972 -5.748 26.941 1.00 95.62 203 PRO A O 1
ATOM 1657 N N . TYR A 1 204 ? -19.943 -4.030 28.002 1.00 95.00 204 TYR A N 1
ATOM 1658 C CA . TYR A 1 204 ? -18.741 -3.207 28.078 1.00 95.00 204 TYR A CA 1
ATOM 1659 C C . TYR A 1 204 ? -18.542 -2.634 29.480 1.00 95.00 204 TYR A C 1
ATOM 1661 O O . TYR A 1 204 ? -19.508 -2.419 30.217 1.00 95.00 204 TYR A O 1
ATOM 1669 N N . LYS A 1 205 ? -17.289 -2.314 29.811 1.00 95.25 205 LYS A N 1
ATOM 1670 C CA . LYS A 1 205 ? -16.914 -1.569 31.016 1.00 95.25 205 LYS A CA 1
ATOM 1671 C C . LYS A 1 205 ? -15.928 -0.449 30.682 1.00 95.25 205 LYS A C 1
ATOM 1673 O O . LYS A 1 205 ? -15.143 -0.565 29.743 1.00 95.25 205 LYS A O 1
ATOM 1678 N N . LEU A 1 206 ? -15.988 0.641 31.440 1.00 93.81 206 LEU A N 1
ATOM 1679 C CA . LEU A 1 206 ? -14.970 1.683 31.421 1.00 93.81 206 LEU A CA 1
ATOM 1680 C C . LEU A 1 206 ? -13.648 1.107 31.950 1.00 93.81 206 LEU A C 1
ATOM 1682 O O . LEU A 1 206 ? -13.626 0.486 33.014 1.00 93.81 206 LEU A O 1
ATOM 1686 N N . ASP A 1 207 ? -12.575 1.301 31.194 1.00 90.25 207 ASP A N 1
ATOM 1687 C CA . ASP A 1 207 ? -11.224 0.892 31.559 1.00 90.25 207 ASP A CA 1
ATOM 1688 C C . ASP A 1 207 ? -10.400 2.100 32.016 1.00 90.25 207 ASP A C 1
ATOM 1690 O O . ASP A 1 207 ? -10.339 3.134 31.344 1.00 90.25 207 ASP A O 1
ATOM 1694 N N . ASP A 1 208 ? -9.759 1.938 33.171 1.00 87.50 208 ASP A N 1
ATOM 1695 C CA . ASP A 1 208 ? -8.918 2.940 33.822 1.00 87.50 208 ASP A CA 1
ATOM 1696 C C . ASP A 1 208 ? -7.420 2.729 33.504 1.00 87.50 208 ASP A C 1
ATOM 1698 O O . ASP A 1 208 ? -6.551 3.356 34.117 1.00 87.50 208 ASP A O 1
ATOM 1702 N N . ASN A 1 209 ? -7.080 1.857 32.543 1.00 90.75 209 ASN A N 1
ATOM 1703 C CA . ASN A 1 209 ? -5.712 1.663 32.063 1.00 90.75 209 ASN A CA 1
ATOM 1704 C C . ASN A 1 209 ? -5.179 2.909 31.326 1.00 90.75 209 ASN A C 1
ATOM 1706 O O . ASN A 1 209 ? -5.260 3.054 30.102 1.00 90.75 209 ASN A O 1
ATOM 1710 N N . GLU A 1 210 ? -4.583 3.820 32.095 1.00 90.81 210 GLU A N 1
ATOM 1711 C CA . GLU A 1 210 ? -4.014 5.074 31.598 1.00 90.81 210 GLU A CA 1
ATOM 1712 C C . GLU A 1 210 ? -2.828 4.881 30.635 1.00 90.81 210 GLU A C 1
ATOM 1714 O O . GLU A 1 210 ? -2.569 5.759 29.810 1.00 90.81 210 GLU A O 1
ATOM 1719 N N . GLU A 1 211 ? -2.100 3.760 30.695 1.00 90.12 211 GLU A N 1
ATOM 1720 C CA . GLU A 1 211 ? -1.019 3.481 29.740 1.00 90.12 211 GLU A CA 1
ATOM 1721 C C . GLU A 1 211 ? -1.588 3.168 28.351 1.00 90.12 211 GLU A C 1
ATOM 1723 O O . GLU A 1 211 ? -1.233 3.830 27.371 1.00 90.12 211 GLU A O 1
ATOM 1728 N N . LEU A 1 212 ? -2.520 2.216 28.270 1.00 88.81 212 LEU A N 1
ATOM 1729 C CA . LEU A 1 212 ? -3.161 1.824 27.015 1.00 88.81 212 LEU A CA 1
ATOM 1730 C C . LEU A 1 212 ? -3.909 3.006 26.381 1.00 88.81 212 LEU A C 1
ATOM 1732 O O . LEU A 1 212 ? -3.759 3.292 25.190 1.00 88.81 212 LEU A O 1
ATOM 1736 N N . LYS A 1 213 ? -4.628 3.775 27.203 1.00 91.44 213 LYS A N 1
ATOM 1737 C CA . LYS A 1 213 ? -5.304 5.013 26.799 1.00 91.44 213 LYS A CA 1
ATOM 1738 C C . LYS A 1 213 ? -4.349 6.033 26.174 1.00 91.44 213 LYS A C 1
ATOM 1740 O O . LYS A 1 213 ? -4.665 6.614 25.132 1.00 91.44 213 LYS A O 1
ATOM 1745 N N . LYS A 1 214 ? -3.167 6.251 26.767 1.00 91.06 214 LYS A N 1
ATOM 1746 C CA . LYS A 1 214 ? -2.138 7.144 26.202 1.00 91.06 214 LYS A CA 1
ATOM 1747 C C . LYS A 1 214 ? -1.635 6.645 24.849 1.00 91.06 214 LYS A C 1
ATOM 1749 O O . LYS A 1 214 ? -1.561 7.450 23.921 1.00 91.06 214 LYS A O 1
ATOM 1754 N N . LYS A 1 215 ? -1.362 5.343 24.707 1.00 89.94 215 LYS A N 1
ATOM 1755 C CA . LYS A 1 215 ? -0.917 4.746 23.432 1.00 89.94 215 LYS A CA 1
ATOM 1756 C C . LYS A 1 215 ? -1.944 4.966 22.322 1.00 89.94 215 LYS A C 1
ATOM 1758 O O . LYS A 1 215 ? -1.606 5.450 21.242 1.00 89.94 215 LYS A O 1
ATOM 1763 N N . ILE A 1 216 ? -3.219 4.710 22.612 1.00 91.38 216 ILE A N 1
ATOM 1764 C CA . ILE A 1 216 ? -4.319 4.936 21.666 1.00 91.38 216 ILE A CA 1
ATOM 1765 C C . ILE A 1 216 ? -4.413 6.417 21.279 1.00 91.38 216 ILE A C 1
ATOM 1767 O O . ILE A 1 216 ? -4.512 6.737 20.094 1.00 91.38 216 ILE A O 1
ATOM 1771 N N . LEU A 1 217 ? -4.316 7.337 22.246 1.00 91.06 217 LEU A N 1
ATOM 1772 C CA . LEU A 1 217 ? -4.303 8.777 21.971 1.00 91.06 217 LEU A CA 1
ATOM 1773 C C . LEU A 1 217 ? -3.147 9.192 21.052 1.00 91.06 217 LEU A C 1
ATOM 1775 O O . LEU A 1 217 ? -3.344 10.023 20.165 1.00 91.06 217 LEU A O 1
ATOM 1779 N N . GLU A 1 218 ? -1.945 8.650 21.244 1.00 89.00 218 GLU A N 1
ATOM 1780 C CA . GLU A 1 218 ? -0.795 8.938 20.379 1.00 89.00 218 GLU A CA 1
ATOM 1781 C C . GLU A 1 218 ? -0.988 8.440 18.947 1.00 89.00 218 GLU A C 1
ATOM 1783 O O . GLU A 1 218 ? -0.560 9.107 18.001 1.00 89.00 218 GLU A O 1
ATOM 1788 N N . ILE A 1 219 ? -1.629 7.283 18.776 1.00 88.88 219 ILE A N 1
ATOM 1789 C CA . ILE A 1 219 ? -1.983 6.744 17.462 1.00 88.88 219 ILE A CA 1
ATOM 1790 C C . ILE A 1 219 ? -3.036 7.640 16.803 1.00 88.88 219 ILE A C 1
ATOM 1792 O O . ILE A 1 219 ? -2.838 8.099 15.678 1.00 88.88 219 ILE A O 1
ATOM 1796 N N . ILE A 1 220 ? -4.124 7.944 17.513 1.00 89.69 220 ILE A N 1
ATOM 1797 C CA . ILE A 1 220 ? -5.246 8.735 16.996 1.00 89.69 220 ILE A CA 1
ATOM 1798 C C . ILE A 1 220 ? -4.812 10.141 16.584 1.00 89.69 220 ILE A C 1
ATOM 1800 O O . ILE A 1 220 ? -5.206 10.609 15.520 1.00 89.69 220 ILE A O 1
ATOM 1804 N N . LYS A 1 221 ? -3.954 10.801 17.374 1.00 87.50 221 LYS A N 1
ATOM 1805 C CA . LYS A 1 221 ? -3.420 12.139 17.059 1.00 87.50 221 LYS A CA 1
ATOM 1806 C C . LYS A 1 221 ? -2.677 12.202 15.730 1.00 87.50 221 LYS A C 1
ATOM 1808 O O . LYS A 1 221 ? -2.558 13.285 15.164 1.00 87.50 221 LYS A O 1
ATOM 1813 N N . LYS A 1 222 ? -2.143 11.075 15.256 1.00 83.62 222 LYS A N 1
ATOM 1814 C CA . LYS A 1 222 ? -1.462 11.026 13.965 1.00 83.62 222 LYS A CA 1
ATOM 1815 C C . LYS A 1 222 ? -2.472 11.035 12.829 1.00 83.62 222 LYS A C 1
ATOM 1817 O O . LYS A 1 222 ? -2.145 11.569 11.781 1.00 83.62 222 LYS A O 1
ATOM 1822 N N . LEU A 1 223 ? -3.656 10.447 12.997 1.00 84.31 223 LEU A N 1
ATOM 1823 C CA . LEU A 1 223 ? -4.612 10.221 11.914 1.00 84.31 223 LEU A CA 1
ATOM 1824 C C . LEU A 1 223 ? -5.126 11.537 11.299 1.00 84.31 223 LEU A C 1
ATOM 1826 O O . LEU A 1 223 ? -5.310 12.526 12.006 1.00 84.31 223 LEU A O 1
ATOM 1830 N N . PRO A 1 224 ? -5.433 11.555 9.988 1.00 72.62 224 PRO A N 1
ATOM 1831 C CA . PRO A 1 224 ? -5.866 12.770 9.297 1.00 72.62 224 PRO A CA 1
ATOM 1832 C C . PRO A 1 224 ? -7.303 13.205 9.642 1.00 72.62 224 PRO A C 1
ATOM 1834 O O . PRO A 1 224 ? -7.756 14.256 9.192 1.00 72.62 224 PRO A O 1
ATOM 1837 N N . TYR A 1 225 ? -8.039 12.412 10.423 1.00 77.50 225 TYR A N 1
ATOM 1838 C CA . TYR A 1 225 ? -9.405 12.691 10.861 1.00 77.50 225 TYR A CA 1
ATOM 1839 C C . TYR A 1 225 ? -9.529 12.573 12.380 1.00 77.50 225 TYR A C 1
ATOM 1841 O O . TYR A 1 225 ? -8.774 11.860 13.036 1.00 77.50 225 TYR A O 1
ATOM 1849 N N . LYS A 1 226 ? -10.505 13.297 12.934 1.00 80.31 226 LYS A N 1
ATOM 1850 C CA . LYS A 1 226 ? -10.727 13.416 14.377 1.00 80.31 226 LYS A CA 1
ATOM 1851 C C . LYS A 1 226 ? -11.439 12.175 14.923 1.00 80.31 226 LYS A C 1
ATOM 1853 O O . LYS A 1 226 ? -12.646 12.224 15.131 1.00 80.31 226 LYS A O 1
ATOM 1858 N N . LEU A 1 227 ? -10.707 11.080 15.129 1.00 89.81 227 LEU A N 1
ATOM 1859 C CA . LEU A 1 227 ? -11.133 10.075 16.106 1.00 89.81 227 LEU A CA 1
ATOM 1860 C C . LEU A 1 227 ? -10.861 10.601 17.516 1.00 89.81 227 LEU A C 1
ATOM 1862 O O . LEU A 1 227 ? -9.952 11.403 17.738 1.00 89.81 227 LEU A O 1
ATOM 1866 N N . THR A 1 228 ? -11.661 10.148 18.466 1.00 93.00 228 THR A N 1
ATOM 1867 C CA . THR A 1 228 ? -11.483 10.394 19.897 1.00 93.00 228 THR A CA 1
ATOM 1868 C C . THR A 1 228 ? -11.513 9.067 20.648 1.00 93.00 228 THR A C 1
ATOM 1870 O O . THR A 1 228 ? -11.847 8.031 20.077 1.00 93.00 228 THR A O 1
ATOM 1873 N N . LEU A 1 229 ? -11.178 9.070 21.939 1.00 92.88 229 LEU A N 1
ATOM 1874 C CA . LEU A 1 229 ? -11.272 7.855 22.753 1.00 92.88 229 LEU A CA 1
ATOM 1875 C C . LEU A 1 229 ? -12.713 7.339 22.881 1.00 92.88 229 LEU A C 1
ATOM 1877 O O . LEU A 1 229 ? -12.900 6.136 23.033 1.00 92.88 229 LEU A O 1
ATOM 1881 N N . GLN A 1 230 ? -13.723 8.209 22.750 1.00 92.50 230 GLN A N 1
ATOM 1882 C CA . GLN A 1 230 ? -15.140 7.810 22.713 1.00 92.50 230 GLN A CA 1
ATOM 1883 C C . GLN A 1 230 ? -15.473 6.918 21.520 1.00 92.50 230 GLN A C 1
ATOM 1885 O O . GLN A 1 230 ? -16.497 6.232 21.527 1.00 92.50 230 GLN A O 1
ATOM 1890 N N . ASP A 1 231 ? -14.657 6.962 20.469 1.00 94.25 231 ASP A N 1
ATOM 1891 C CA . ASP A 1 231 ? -14.889 6.223 19.236 1.00 94.25 231 ASP A CA 1
ATOM 1892 C C . ASP A 1 231 ? -14.247 4.839 19.256 1.00 94.25 231 ASP A C 1
ATOM 1894 O O . ASP A 1 231 ? -14.562 4.037 18.383 1.00 94.25 231 ASP A O 1
ATOM 1898 N N . ILE A 1 232 ? -13.384 4.540 20.232 1.00 96.00 232 ILE A N 1
ATOM 1899 C CA . ILE A 1 232 ? -12.615 3.294 20.291 1.00 96.00 232 ILE A CA 1
ATOM 1900 C C . ILE A 1 232 ? -13.239 2.303 21.269 1.00 96.00 232 ILE A C 1
ATOM 1902 O O . ILE A 1 232 ? -13.605 2.663 22.387 1.00 96.00 232 ILE A O 1
ATOM 1906 N N . ILE A 1 233 ? -13.300 1.038 20.859 1.00 97.19 233 ILE A N 1
ATOM 1907 C CA . ILE A 1 233 ? -13.711 -0.085 21.703 1.00 97.19 233 ILE A CA 1
ATOM 1908 C C . ILE A 1 233 ? -12.630 -1.163 21.627 1.00 97.19 233 ILE A C 1
ATOM 1910 O O . ILE A 1 233 ? -12.279 -1.617 20.538 1.00 97.19 233 ILE A O 1
ATOM 1914 N N . ILE A 1 234 ? -12.117 -1.588 22.779 1.00 97.38 234 ILE A N 1
ATOM 1915 C CA . ILE A 1 234 ? -11.260 -2.770 22.875 1.00 97.38 234 ILE A CA 1
ATOM 1916 C C . ILE A 1 234 ? -12.166 -3.987 22.994 1.00 97.38 234 ILE A C 1
ATOM 1918 O O . ILE A 1 234 ? -12.990 -4.067 23.907 1.00 97.38 234 ILE A O 1
ATOM 1922 N N . VAL A 1 235 ? -12.032 -4.921 22.063 1.00 97.12 235 VAL A N 1
ATOM 1923 C CA . VAL A 1 235 ? -12.776 -6.182 22.071 1.00 97.12 235 VAL A CA 1
ATOM 1924 C C . VAL A 1 235 ? -11.856 -7.329 22.499 1.00 97.12 235 VAL A C 1
ATOM 1926 O O . VAL A 1 235 ? -10.638 -7.212 22.342 1.00 97.12 235 VAL A O 1
ATOM 1929 N N . PRO A 1 236 ? -12.410 -8.439 23.019 1.00 94.75 236 PRO A N 1
ATOM 1930 C CA . PRO A 1 236 ? -11.639 -9.657 23.248 1.00 94.75 236 PRO A CA 1
ATOM 1931 C C . PRO A 1 236 ? -10.945 -10.135 21.966 1.00 94.75 236 PRO A C 1
ATOM 1933 O O . PRO A 1 236 ? -11.535 -10.065 20.884 1.00 94.75 236 PRO A O 1
ATOM 1936 N N . GLU A 1 237 ? -9.719 -10.652 22.093 1.00 93.75 237 GLU A N 1
ATOM 1937 C CA . GLU A 1 237 ? -8.903 -11.120 20.959 1.00 93.75 237 GLU A CA 1
ATOM 1938 C C . GLU A 1 237 ? -9.662 -12.142 20.096 1.00 93.75 237 GLU A C 1
ATOM 1940 O O . GLU A 1 237 ? -9.750 -11.996 18.875 1.00 93.75 237 GLU A O 1
ATOM 1945 N N . ASP A 1 238 ? -10.313 -13.113 20.742 1.00 93.12 238 ASP A N 1
ATOM 1946 C CA . ASP A 1 238 ? -11.045 -14.187 20.065 1.00 93.12 238 ASP A CA 1
ATOM 1947 C C . ASP A 1 238 ? -12.255 -13.670 19.269 1.00 93.12 238 ASP A C 1
ATOM 1949 O O . ASP A 1 238 ? -12.607 -14.224 18.227 1.00 93.12 238 ASP A O 1
ATOM 1953 N N . LEU A 1 239 ? -12.874 -12.566 19.706 1.00 94.94 239 LEU A N 1
ATOM 1954 C CA . LEU A 1 239 ? -14.033 -11.977 19.030 1.00 94.94 239 LEU A CA 1
ATOM 1955 C C . LEU A 1 239 ? -13.656 -11.047 17.878 1.00 94.94 239 LEU A C 1
ATOM 1957 O O . LEU A 1 239 ? -14.499 -10.793 17.014 1.00 94.94 239 LEU A O 1
ATOM 1961 N N . PHE A 1 240 ? -12.422 -10.543 17.827 1.00 96.00 240 PHE A N 1
ATOM 1962 C CA . PHE A 1 240 ? -12.025 -9.541 16.839 1.00 96.00 240 PHE A CA 1
ATOM 1963 C C . PHE A 1 240 ? -12.270 -10.015 15.403 1.00 96.00 240 PHE A C 1
ATOM 1965 O O . PHE A 1 240 ? -12.951 -9.338 14.629 1.00 96.00 240 PHE A O 1
ATOM 1972 N N . SER A 1 241 ? -11.791 -11.214 15.061 1.00 95.12 241 SER A N 1
ATOM 1973 C CA . SER A 1 241 ? -11.958 -11.778 13.716 1.00 95.12 241 SER A CA 1
ATOM 1974 C C . SER A 1 241 ? -13.431 -12.029 13.367 1.00 95.12 241 SER A C 1
ATOM 1976 O O . SER A 1 241 ? -13.862 -11.743 12.248 1.00 95.12 241 SER A O 1
ATOM 1978 N N . HIS A 1 242 ? -14.233 -12.492 14.330 1.00 95.12 242 HIS A N 1
ATOM 1979 C CA . HIS A 1 242 ? -15.667 -12.711 14.150 1.00 95.12 242 HIS A CA 1
ATOM 1980 C C . HIS A 1 242 ? -16.417 -11.404 13.890 1.00 95.12 242 HIS A C 1
ATOM 1982 O O . HIS A 1 242 ? -17.268 -11.355 12.995 1.00 95.12 242 HIS A O 1
ATOM 1988 N N . ILE A 1 243 ? -16.085 -10.340 14.627 1.00 96.81 243 ILE A N 1
ATOM 1989 C CA . ILE A 1 243 ? -16.693 -9.024 14.430 1.00 96.81 243 ILE A CA 1
ATOM 1990 C C . ILE A 1 243 ? -16.280 -8.453 13.069 1.00 96.81 243 ILE A C 1
ATOM 1992 O O . ILE A 1 243 ? -17.154 -8.002 12.330 1.00 96.81 243 ILE A O 1
ATOM 1996 N N . VAL A 1 244 ? -14.995 -8.516 12.698 1.00 97.19 244 VAL A N 1
ATOM 1997 C CA . VAL A 1 244 ? -14.500 -8.042 11.391 1.00 97.19 244 VAL A CA 1
ATOM 1998 C C . VAL A 1 244 ? -15.214 -8.757 10.244 1.00 97.19 244 VAL A C 1
ATOM 2000 O O . VAL A 1 244 ? -15.830 -8.097 9.407 1.00 97.19 244 VAL A O 1
ATOM 2003 N N . ASN A 1 245 ? -15.208 -10.093 10.237 1.00 95.62 245 ASN A N 1
ATOM 2004 C CA . ASN A 1 245 ? -15.819 -10.894 9.172 1.00 95.62 245 ASN A CA 1
ATOM 2005 C C . ASN A 1 245 ? -17.331 -10.648 9.054 1.00 95.62 245 ASN A C 1
ATOM 2007 O O . ASN A 1 245 ? -17.871 -10.614 7.953 1.00 95.62 245 ASN A O 1
ATOM 2011 N N . SER A 1 246 ? -18.013 -10.411 10.178 1.00 94.88 246 SER A N 1
ATOM 2012 C CA . SER A 1 246 ? -19.455 -10.126 10.192 1.00 94.88 246 SER A CA 1
ATOM 2013 C C . SER A 1 246 ? -19.823 -8.723 9.699 1.00 94.88 246 SER A C 1
ATOM 2015 O O . SER A 1 246 ? -21.004 -8.442 9.504 1.00 94.88 246 SER A O 1
ATOM 2017 N N . ASN A 1 247 ? -18.847 -7.826 9.548 1.00 96.19 247 ASN A N 1
ATOM 2018 C CA . ASN A 1 247 ? -19.068 -6.416 9.226 1.00 96.19 247 ASN A CA 1
ATOM 2019 C C . ASN A 1 247 ? -18.328 -5.973 7.946 1.00 96.19 247 ASN A C 1
ATOM 2021 O O . ASN A 1 247 ? -18.184 -4.775 7.700 1.00 96.19 247 ASN A O 1
ATOM 2025 N N . LEU A 1 248 ? -17.878 -6.915 7.108 1.00 95.94 248 LEU A N 1
ATOM 2026 C CA . LEU A 1 248 ? -17.409 -6.613 5.754 1.00 95.94 248 LEU A CA 1
ATOM 2027 C C . LEU A 1 248 ? -18.572 -6.169 4.856 1.00 95.94 248 LEU A C 1
ATOM 2029 O O . LEU A 1 248 ? -19.704 -6.646 4.961 1.00 95.94 248 LEU A O 1
ATOM 2033 N N . GLU A 1 249 ? -18.293 -5.268 3.917 1.00 92.06 249 GLU A N 1
ATOM 2034 C CA . GLU A 1 249 ? -19.286 -4.838 2.939 1.00 92.06 249 GLU A CA 1
ATOM 2035 C C . GLU A 1 249 ? -19.439 -5.900 1.847 1.00 92.06 249 GLU A C 1
ATOM 2037 O O . GLU A 1 249 ? -18.602 -6.015 0.950 1.00 92.06 249 GLU A O 1
ATOM 2042 N N . THR A 1 250 ? -20.537 -6.653 1.882 1.00 91.12 250 THR A N 1
ATOM 2043 C CA . THR A 1 250 ? -20.886 -7.586 0.803 1.00 91.12 250 THR A CA 1
ATOM 2044 C C . THR A 1 250 ? -21.630 -6.849 -0.305 1.00 91.12 250 THR A C 1
ATOM 2046 O O . THR A 1 250 ? -22.665 -6.224 -0.067 1.00 91.12 250 THR A O 1
ATOM 2049 N N . ARG A 1 251 ? -21.120 -6.918 -1.538 1.00 88.50 251 ARG A N 1
ATOM 2050 C CA . ARG A 1 251 ? -21.728 -6.273 -2.710 1.00 88.50 251 ARG A CA 1
ATOM 2051 C C . ARG A 1 251 ? -21.952 -7.279 -3.829 1.00 88.50 251 ARG A C 1
ATOM 2053 O O . ARG A 1 251 ? -21.015 -7.943 -4.268 1.00 88.50 251 ARG A O 1
ATOM 2060 N N . THR A 1 252 ? -23.176 -7.317 -4.344 1.00 90.06 252 THR A N 1
ATOM 2061 C CA . THR A 1 252 ? -23.540 -8.116 -5.518 1.00 90.06 252 THR A CA 1
ATOM 2062 C C . THR A 1 252 ? -23.518 -7.238 -6.762 1.00 90.06 252 THR A C 1
ATOM 2064 O O . THR A 1 252 ? -24.118 -6.165 -6.791 1.00 90.06 252 THR A O 1
ATOM 2067 N N . SER A 1 253 ? -22.809 -7.683 -7.794 1.00 88.81 253 SER A N 1
ATOM 2068 C CA . SER A 1 253 ? -22.693 -7.009 -9.085 1.00 88.81 253 SER A CA 1
ATOM 2069 C C . SER A 1 253 ? -23.203 -7.903 -10.207 1.00 88.81 253 SER A C 1
ATOM 2071 O O . SER A 1 253 ? -23.005 -9.116 -10.192 1.00 88.81 253 SER A O 1
ATOM 2073 N N . VAL A 1 254 ? -23.819 -7.279 -11.210 1.00 91.81 254 VAL A N 1
ATOM 2074 C CA . VAL A 1 254 ? -24.323 -7.939 -12.414 1.00 91.81 254 VAL A CA 1
ATOM 2075 C C . VAL A 1 254 ? -23.855 -7.191 -13.660 1.00 91.81 254 VAL A C 1
ATOM 2077 O O . VAL A 1 254 ? -23.726 -5.966 -13.638 1.00 91.81 254 VAL A O 1
ATOM 2080 N N . SER A 1 255 ? -23.595 -7.909 -14.754 1.00 90.69 255 SER A N 1
ATOM 2081 C CA . SER A 1 255 ? -23.420 -7.284 -16.072 1.00 90.69 255 SER A CA 1
ATOM 2082 C C . SER A 1 255 ? -24.717 -7.351 -16.864 1.00 90.69 255 SER A C 1
ATOM 2084 O O . SER A 1 255 ? -25.244 -8.436 -17.093 1.00 90.69 255 SER A O 1
ATOM 2086 N N . ILE A 1 256 ? -25.206 -6.198 -17.312 1.00 91.94 256 ILE A N 1
ATOM 2087 C CA . ILE A 1 256 ? -26.439 -6.083 -18.094 1.00 91.94 256 ILE A CA 1
ATOM 2088 C C . ILE A 1 256 ? -26.108 -6.090 -19.590 1.00 91.94 256 ILE A C 1
ATOM 2090 O O . ILE A 1 256 ? -25.130 -5.478 -20.030 1.00 91.94 256 ILE A O 1
ATOM 2094 N N . ASP A 1 257 ? -26.902 -6.811 -20.374 1.00 90.56 257 ASP A N 1
ATOM 2095 C CA . ASP A 1 257 ? -26.888 -6.722 -21.828 1.00 90.56 257 ASP A CA 1
ATOM 2096 C C . ASP A 1 257 ? -27.601 -5.430 -22.268 1.00 90.56 257 ASP A C 1
ATOM 2098 O O . ASP A 1 257 ? -28.790 -5.265 -21.986 1.00 90.56 257 ASP A O 1
ATOM 2102 N N . PRO A 1 258 ? -26.908 -4.502 -22.956 1.00 91.31 258 PRO A N 1
ATOM 2103 C CA . PRO A 1 258 ? -27.504 -3.233 -23.360 1.00 91.31 258 PRO A CA 1
ATOM 2104 C C . PRO A 1 258 ? -28.618 -3.380 -24.409 1.00 91.31 258 PRO A C 1
ATOM 2106 O O . PRO A 1 258 ? -29.396 -2.445 -24.571 1.00 91.31 258 PRO A O 1
ATOM 2109 N N . ILE A 1 259 ? -28.697 -4.508 -25.128 1.00 93.94 259 ILE A N 1
ATOM 2110 C CA . ILE A 1 259 ? -29.721 -4.743 -26.158 1.00 93.94 259 ILE A CA 1
ATOM 2111 C C . ILE A 1 259 ? -31.016 -5.245 -25.517 1.00 93.94 259 ILE A C 1
ATOM 2113 O O . ILE A 1 259 ? -32.097 -4.765 -25.845 1.00 93.94 259 ILE A O 1
ATOM 2117 N N . THR A 1 260 ? -30.910 -6.221 -24.614 1.00 92.25 260 THR A N 1
ATOM 2118 C CA . THR A 1 260 ? -32.074 -6.902 -24.023 1.00 92.25 260 THR A CA 1
ATOM 2119 C C . THR A 1 260 ? -32.507 -6.312 -22.682 1.00 92.25 260 THR A C 1
ATOM 2121 O O . THR A 1 260 ? -33.634 -6.542 -22.250 1.00 92.25 260 THR A O 1
ATOM 2124 N N . GLY A 1 261 ? -31.629 -5.568 -21.999 1.00 89.50 261 GLY A N 1
ATOM 2125 C CA . GLY A 1 261 ? -31.853 -5.062 -20.641 1.00 89.50 261 GLY A CA 1
ATOM 2126 C C . GLY A 1 261 ? -31.787 -6.141 -19.551 1.00 89.50 261 GLY A C 1
ATOM 2127 O O . GLY A 1 261 ? -31.941 -5.826 -18.372 1.00 89.50 261 GLY A O 1
ATOM 2128 N N . ALA A 1 262 ? -31.544 -7.401 -19.922 1.00 91.06 262 ALA A N 1
ATOM 2129 C CA . ALA A 1 262 ? -31.435 -8.525 -19.002 1.00 91.06 262 ALA A CA 1
ATOM 2130 C C . ALA A 1 262 ? -29.993 -8.718 -18.498 1.00 91.06 262 ALA A C 1
ATOM 2132 O O . ALA A 1 262 ? -29.028 -8.204 -19.070 1.00 91.06 262 ALA A O 1
ATOM 2133 N N . SER A 1 263 ? -29.832 -9.493 -17.422 1.00 90.31 263 SER A N 1
ATOM 2134 C CA . SER A 1 263 ? -28.510 -9.950 -16.979 1.00 90.31 263 SER A CA 1
ATOM 2135 C C . SER A 1 263 ? -27.869 -10.834 -18.043 1.00 90.31 263 SER A C 1
ATOM 2137 O O . SER A 1 263 ? -28.508 -11.752 -18.554 1.00 90.31 263 SER A O 1
ATOM 2139 N N . LYS A 1 264 ? -26.577 -10.630 -18.303 1.00 89.31 264 LYS A N 1
ATOM 2140 C CA . LYS A 1 264 ? -25.774 -11.601 -19.049 1.00 89.31 264 LYS A CA 1
ATOM 2141 C C . LYS A 1 264 ? -25.639 -12.887 -18.240 1.00 89.31 264 LYS A C 1
ATOM 2143 O O . LYS A 1 264 ? -25.480 -12.851 -17.016 1.00 89.31 264 LYS A O 1
ATOM 2148 N N . GLU A 1 265 ? -25.697 -14.015 -18.933 1.00 88.88 265 GLU A N 1
ATOM 2149 C CA . GLU A 1 265 ? -25.521 -15.331 -18.328 1.00 88.88 265 GLU A CA 1
ATOM 2150 C C . GLU A 1 265 ? -24.125 -15.452 -17.693 1.00 88.88 265 GLU A C 1
ATOM 2152 O O . GLU A 1 265 ? -23.131 -14.992 -18.256 1.00 88.88 265 GLU A O 1
ATOM 2157 N N . GLY A 1 266 ? -24.059 -16.001 -16.476 1.00 88.88 266 GLY A N 1
ATOM 2158 C CA . GLY A 1 266 ? -22.811 -16.173 -15.720 1.00 88.88 266 GLY A CA 1
ATOM 2159 C C . GLY A 1 266 ? -22.163 -14.884 -15.193 1.00 88.88 266 GLY A C 1
ATOM 2160 O O . GLY A 1 266 ? -21.089 -14.947 -14.603 1.00 88.88 266 GLY A O 1
ATOM 2161 N N . ALA A 1 267 ? -22.788 -13.716 -15.372 1.00 89.56 267 ALA A N 1
ATOM 2162 C CA . ALA A 1 267 ? -22.194 -12.424 -15.022 1.00 89.56 267 ALA A CA 1
ATOM 2163 C C . ALA A 1 267 ? -22.709 -11.825 -13.700 1.00 89.56 267 ALA A C 1
ATOM 2165 O O . ALA A 1 267 ? -22.656 -10.605 -13.525 1.00 89.56 267 ALA A O 1
ATOM 2166 N N . LEU A 1 268 ? -23.208 -12.673 -12.795 1.00 90.81 268 LEU A N 1
ATOM 2167 C CA . LEU A 1 268 ? -23.591 -12.329 -11.425 1.00 90.81 268 LEU A CA 1
ATOM 2168 C C . LEU A 1 268 ? -22.466 -12.754 -10.478 1.00 90.81 268 LEU A C 1
ATOM 2170 O O . LEU A 1 268 ? -22.121 -13.931 -10.424 1.00 90.81 268 LEU A O 1
ATOM 2174 N N . PHE A 1 269 ? -21.903 -11.810 -9.731 1.00 89.62 269 PHE A N 1
ATOM 2175 C CA . PHE A 1 269 ? -20.835 -12.096 -8.776 1.00 89.62 269 PHE A CA 1
ATOM 2176 C C . PHE A 1 269 ? -20.989 -11.276 -7.500 1.00 89.62 269 PHE A C 1
ATOM 2178 O O . PHE A 1 269 ? -21.443 -10.131 -7.524 1.00 89.62 269 PHE A O 1
ATOM 2185 N N . THR A 1 270 ? -20.569 -11.872 -6.389 1.00 91.62 270 THR A N 1
ATOM 2186 C CA . THR A 1 270 ? -20.535 -11.238 -5.072 1.00 91.62 270 THR A CA 1
ATOM 2187 C C . THR A 1 270 ? -19.086 -11.013 -4.676 1.00 91.62 270 THR A C 1
ATOM 2189 O O . THR A 1 270 ? -18.240 -11.883 -4.876 1.00 91.62 270 THR A O 1
ATOM 2192 N N . SER A 1 271 ? -18.797 -9.840 -4.128 1.00 90.56 271 SER A N 1
ATOM 2193 C CA . SER A 1 271 ? -17.483 -9.491 -3.594 1.00 90.56 271 SER A CA 1
ATOM 2194 C C . SER A 1 271 ? -17.624 -8.902 -2.202 1.00 90.56 271 SER A C 1
ATOM 2196 O O . SER A 1 271 ? -18.540 -8.113 -1.963 1.00 90.56 271 SER A O 1
ATOM 2198 N N . GLU A 1 272 ? -16.673 -9.215 -1.335 1.00 92.50 272 GLU A N 1
ATOM 2199 C CA . GLU A 1 272 ? -16.506 -8.547 -0.050 1.00 92.50 272 GLU A CA 1
ATOM 2200 C C . GLU A 1 272 ? -15.531 -7.378 -0.191 1.00 92.50 272 GLU A C 1
ATOM 2202 O O . GLU A 1 272 ? -14.559 -7.432 -0.951 1.00 92.50 272 GLU A O 1
ATOM 2207 N N . ALA A 1 273 ? -15.802 -6.304 0.539 1.00 93.06 273 ALA A N 1
ATOM 2208 C CA . ALA A 1 273 ? -14.936 -5.146 0.629 1.00 93.06 273 ALA A CA 1
ATOM 2209 C C . ALA A 1 273 ? -14.740 -4.748 2.091 1.00 93.06 273 ALA A C 1
ATOM 2211 O O . ALA A 1 273 ? -15.663 -4.788 2.904 1.00 93.06 273 ALA A O 1
ATOM 2212 N N . ILE A 1 274 ? -13.521 -4.324 2.414 1.00 95.12 274 ILE A N 1
ATOM 2213 C CA . ILE A 1 274 ? -13.221 -3.745 3.719 1.00 95.12 274 ILE A CA 1
ATOM 2214 C C . ILE A 1 274 ? -13.865 -2.350 3.777 1.00 95.12 274 ILE A C 1
ATOM 2216 O O . ILE A 1 274 ? -13.627 -1.555 2.858 1.00 95.12 274 ILE A O 1
ATOM 2220 N N . PRO A 1 275 ? -14.663 -2.037 4.817 1.00 94.38 275 PRO A N 1
ATOM 2221 C CA . PRO A 1 275 ? -15.369 -0.767 4.898 1.00 94.38 275 PRO A CA 1
ATOM 2222 C C . PRO A 1 275 ? -14.441 0.447 4.851 1.00 94.38 275 PRO A C 1
ATOM 2224 O O . PRO A 1 275 ? -13.290 0.425 5.306 1.00 94.38 275 PRO A O 1
ATOM 2227 N N . ARG A 1 276 ? -14.970 1.565 4.346 1.00 92.12 276 ARG A N 1
ATOM 2228 C CA . ARG A 1 276 ? -14.275 2.853 4.447 1.00 92.12 276 ARG A CA 1
ATOM 2229 C C . ARG A 1 276 ? -14.083 3.216 5.921 1.00 92.12 276 ARG A C 1
ATOM 2231 O O . ARG A 1 276 ? -15.019 3.164 6.706 1.00 92.12 276 ARG A O 1
ATOM 2238 N N . GLY A 1 277 ? -12.890 3.699 6.256 1.00 92.00 277 GLY A N 1
ATOM 2239 C CA . GLY A 1 277 ? -12.549 4.107 7.619 1.00 92.00 277 GLY A CA 1
ATOM 2240 C C . GLY A 1 277 ? -11.767 3.049 8.388 1.00 92.00 277 GLY A C 1
ATOM 2241 O O . GLY A 1 277 ? -11.302 3.354 9.480 1.00 92.00 277 GLY A O 1
ATOM 2242 N N . THR A 1 278 ? -11.561 1.855 7.819 1.00 95.75 278 THR A N 1
ATOM 2243 C CA . THR A 1 278 ? -10.579 0.899 8.342 1.00 95.75 278 THR A CA 1
ATOM 2244 C C . THR A 1 278 ? -9.186 1.507 8.306 1.00 95.75 278 THR A C 1
ATOM 2246 O O . THR A 1 278 ? -8.743 2.040 7.285 1.00 95.75 278 THR A O 1
ATOM 2249 N N . ILE A 1 279 ? -8.503 1.431 9.442 1.00 94.50 279 ILE A N 1
ATOM 2250 C CA . ILE A 1 279 ? -7.129 1.886 9.607 1.00 94.50 279 ILE A CA 1
ATOM 2251 C C . ILE A 1 279 ? -6.249 0.656 9.585 1.00 94.50 279 ILE A C 1
ATOM 2253 O O . ILE A 1 279 ? -6.455 -0.270 10.368 1.00 94.50 279 ILE A O 1
ATOM 2257 N N . PHE A 1 280 ? -5.251 0.679 8.714 1.00 93.50 280 PHE A N 1
ATOM 2258 C CA . PHE A 1 280 ? -4.217 -0.337 8.666 1.00 93.50 280 PHE A CA 1
ATOM 2259 C C . PHE A 1 280 ? -2.913 0.199 9.237 1.00 93.50 280 PHE A C 1
ATOM 2261 O O . PHE A 1 280 ? -2.646 1.402 9.185 1.00 93.50 280 PHE A O 1
ATOM 2268 N N . TYR A 1 281 ? -2.075 -0.712 9.709 1.00 90.06 281 TYR A N 1
ATOM 2269 C CA . TYR A 1 281 ? -0.684 -0.439 10.021 1.00 90.06 281 TYR A CA 1
ATOM 2270 C C . TYR A 1 281 ? 0.215 -1.491 9.378 1.00 90.06 281 TYR A C 1
ATOM 2272 O O . TYR A 1 281 ? -0.196 -2.612 9.087 1.00 90.06 281 TYR A O 1
ATOM 2280 N N . GLY A 1 282 ? 1.454 -1.101 9.121 1.00 89.19 282 GLY A N 1
ATOM 2281 C CA . GLY A 1 282 ? 2.469 -1.958 8.535 1.00 89.19 282 GLY A CA 1
ATOM 2282 C C . GLY A 1 282 ? 3.822 -1.269 8.586 1.00 89.19 282 GLY A C 1
ATOM 2283 O O . GLY A 1 282 ? 3.936 -0.104 8.973 1.00 89.19 282 GLY A O 1
ATOM 2284 N N . THR A 1 283 ? 4.858 -1.998 8.198 1.00 88.00 283 THR A N 1
ATOM 2285 C CA . THR A 1 283 ? 6.244 -1.538 8.253 1.00 88.00 283 THR A CA 1
ATOM 2286 C C . THR A 1 283 ? 6.868 -1.581 6.868 1.00 88.00 283 THR A C 1
ATOM 2288 O O . THR A 1 283 ? 6.650 -2.515 6.096 1.00 88.00 283 THR A O 1
ATOM 2291 N N . ILE A 1 284 ? 7.670 -0.563 6.561 1.00 90.62 284 ILE A N 1
ATOM 2292 C CA . ILE A 1 284 ? 8.548 -0.565 5.396 1.00 90.62 284 ILE A CA 1
ATOM 2293 C C . ILE A 1 284 ? 9.978 -0.649 5.912 1.00 90.62 284 ILE A C 1
ATOM 2295 O O . ILE A 1 284 ? 10.425 0.220 6.658 1.00 90.62 284 ILE A O 1
ATOM 2299 N N . ARG A 1 285 ? 10.694 -1.698 5.516 1.00 90.81 285 ARG A N 1
ATOM 2300 C CA . ARG A 1 285 ? 12.116 -1.880 5.813 1.00 90.81 285 ARG A CA 1
ATOM 2301 C C . ARG A 1 285 ? 12.924 -1.540 4.570 1.00 90.81 285 ARG A C 1
ATOM 2303 O O . ARG A 1 285 ? 12.595 -2.004 3.480 1.00 90.81 285 ARG A O 1
ATOM 2310 N N . ILE A 1 286 ? 13.973 -0.741 4.737 1.00 93.31 286 ILE A N 1
ATOM 2311 C CA . ILE A 1 286 ? 14.925 -0.438 3.670 1.00 93.31 286 ILE A CA 1
ATOM 2312 C C . ILE A 1 286 ? 16.271 -1.017 4.081 1.00 93.31 286 ILE A C 1
ATOM 2314 O O . ILE A 1 286 ? 16.811 -0.644 5.117 1.00 93.31 286 ILE A O 1
ATOM 2318 N N . PHE A 1 287 ? 16.788 -1.946 3.288 1.00 91.75 287 PHE A N 1
ATOM 2319 C CA . PHE A 1 287 ? 18.087 -2.555 3.527 1.00 91.75 287 PHE A CA 1
ATOM 2320 C C . PHE A 1 287 ? 19.156 -1.771 2.766 1.00 91.75 287 PHE A C 1
ATOM 2322 O O . PHE A 1 287 ? 19.112 -1.701 1.532 1.00 91.75 287 PHE A O 1
ATOM 2329 N N . ASP A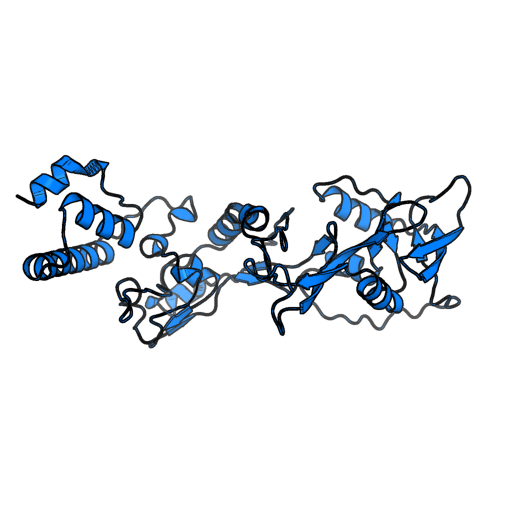 1 288 ? 20.093 -1.164 3.497 1.00 91.25 288 ASP A N 1
ATOM 2330 C CA . ASP A 1 288 ? 21.231 -0.490 2.882 1.00 91.25 288 ASP A CA 1
ATOM 2331 C C . ASP A 1 288 ? 22.168 -1.537 2.277 1.00 91.25 288 ASP A C 1
ATOM 2333 O O . ASP A 1 288 ? 22.693 -2.409 2.967 1.00 91.25 288 ASP A O 1
ATOM 2337 N N . LYS A 1 289 ? 22.334 -1.469 0.956 1.00 89.31 289 LYS A N 1
ATOM 2338 C CA . LYS A 1 289 ? 23.187 -2.381 0.193 1.00 89.31 289 LYS A CA 1
ATOM 2339 C C . LYS A 1 289 ? 24.418 -1.688 -0.371 1.00 89.31 289 LYS A C 1
ATOM 2341 O O . LYS A 1 289 ? 25.066 -2.274 -1.231 1.00 89.31 289 LYS A O 1
ATOM 2346 N N . LYS A 1 290 ? 24.764 -0.474 0.075 1.00 82.62 290 LYS A N 1
ATOM 2347 C CA . LYS A 1 290 ? 25.929 0.253 -0.454 1.00 82.62 290 LYS A CA 1
ATOM 2348 C C . LYS A 1 290 ? 27.222 -0.558 -0.401 1.00 82.62 290 LYS A C 1
ATOM 2350 O O . LYS A 1 290 ? 27.987 -0.518 -1.354 1.00 82.62 290 LYS A O 1
ATOM 2355 N N . GLU A 1 291 ? 27.432 -1.357 0.641 1.00 79.44 291 GLU A N 1
ATOM 2356 C CA . GLU A 1 291 ? 28.622 -2.217 0.759 1.00 79.44 291 GLU A CA 1
ATOM 2357 C C . GLU A 1 291 ? 28.719 -3.286 -0.347 1.00 79.44 291 GLU A C 1
ATOM 2359 O O . GLU A 1 291 ? 29.811 -3.737 -0.687 1.00 79.44 291 GLU A O 1
ATOM 2364 N N . PHE A 1 292 ? 27.598 -3.661 -0.977 1.00 78.56 292 PHE A N 1
ATOM 2365 C CA . PHE A 1 292 ? 27.587 -4.602 -2.102 1.00 78.56 292 PHE A CA 1
ATOM 2366 C C . PHE A 1 292 ? 28.027 -3.968 -3.424 1.00 78.56 292 PHE A C 1
ATOM 2368 O O . PHE A 1 292 ? 28.276 -4.699 -4.384 1.00 78.56 292 PHE A O 1
ATOM 2375 N N . GLU A 1 293 ? 28.146 -2.637 -3.500 1.00 77.12 293 GLU A N 1
ATOM 2376 C CA . GLU A 1 293 ? 28.642 -1.969 -4.704 1.00 77.12 293 GLU A CA 1
ATOM 2377 C C . GLU A 1 293 ? 30.015 -2.512 -5.111 1.00 77.12 293 GLU A C 1
ATOM 2379 O O . GLU A 1 293 ? 30.246 -2.786 -6.289 1.00 77.12 293 GLU A O 1
ATOM 2384 N N . ASP A 1 294 ? 30.917 -2.702 -4.151 1.00 73.31 294 ASP A N 1
ATOM 2385 C CA . ASP A 1 294 ? 32.294 -3.123 -4.423 1.00 73.31 294 ASP A CA 1
ATOM 2386 C C . ASP A 1 294 ? 32.424 -4.609 -4.770 1.00 73.31 294 ASP A C 1
ATOM 2388 O O . ASP A 1 294 ? 33.422 -5.024 -5.359 1.00 73.31 294 ASP A O 1
ATOM 2392 N N . ILE A 1 295 ? 31.393 -5.400 -4.466 1.00 74.94 295 ILE A N 1
ATOM 2393 C CA . ILE A 1 295 ? 31.339 -6.832 -4.765 1.00 74.94 295 ILE A CA 1
ATOM 2394 C C . ILE A 1 295 ? 30.861 -7.054 -6.204 1.00 74.94 295 ILE A C 1
ATOM 2396 O O . ILE A 1 295 ? 31.398 -7.905 -6.913 1.00 74.94 295 ILE A O 1
ATOM 2400 N N . GLU A 1 296 ? 29.882 -6.271 -6.664 1.00 78.12 296 GLU A N 1
ATOM 2401 C CA . GLU A 1 296 ? 29.275 -6.458 -7.979 1.00 78.12 296 GLU A CA 1
ATOM 2402 C C . GLU A 1 296 ? 29.126 -5.134 -8.745 1.00 78.12 296 GLU A C 1
ATOM 2404 O O . GLU A 1 296 ? 28.081 -4.481 -8.779 1.00 78.12 296 GLU A O 1
ATOM 2409 N N . ASN A 1 297 ? 30.207 -4.762 -9.440 1.00 79.94 297 ASN A N 1
ATOM 2410 C CA . ASN A 1 297 ? 30.321 -3.514 -10.206 1.00 79.94 297 ASN A CA 1
ATOM 2411 C C . ASN A 1 297 ? 29.210 -3.300 -11.251 1.00 79.94 297 ASN A C 1
ATOM 2413 O O . ASN A 1 297 ? 28.901 -2.158 -11.593 1.00 79.94 297 ASN A O 1
ATOM 2417 N N . SER A 1 298 ? 28.611 -4.376 -11.772 1.00 80.38 298 SER A N 1
ATOM 2418 C CA . SER A 1 298 ? 27.511 -4.311 -12.745 1.00 80.38 298 SER A CA 1
ATOM 2419 C C . SER A 1 298 ? 26.252 -3.654 -12.164 1.00 80.38 298 SER A C 1
ATOM 2421 O O . SER A 1 298 ? 25.420 -3.145 -12.918 1.00 80.38 298 SER A O 1
ATOM 2423 N N . LEU A 1 299 ? 26.123 -3.623 -10.832 1.00 82.81 299 LEU A N 1
ATOM 2424 C CA . LEU A 1 299 ? 24.983 -3.057 -10.126 1.00 82.81 299 LEU A CA 1
ATOM 2425 C C . LEU A 1 299 ? 25.148 -1.580 -9.762 1.00 82.81 299 LEU A C 1
ATOM 2427 O O . LEU A 1 299 ? 24.145 -0.977 -9.371 1.00 82.81 299 LEU A O 1
ATOM 2431 N N . LYS A 1 300 ? 26.344 -0.995 -9.915 1.00 85.19 300 LYS A N 1
ATOM 2432 C CA . LYS A 1 300 ? 26.588 0.414 -9.587 1.00 85.19 300 LYS A CA 1
ATOM 2433 C C . LYS A 1 300 ? 25.851 1.368 -10.548 1.00 85.19 300 LYS A C 1
ATOM 2435 O O . LYS A 1 300 ? 25.791 1.110 -11.754 1.00 85.19 300 LYS A O 1
ATOM 2440 N N . PRO A 1 301 ? 25.382 2.532 -10.064 1.00 86.44 301 PRO A N 1
ATOM 2441 C CA . PRO A 1 301 ? 25.295 2.922 -8.654 1.00 86.44 301 PRO A CA 1
ATOM 2442 C C . PRO A 1 301 ? 24.051 2.324 -7.980 1.00 86.44 301 PRO A C 1
ATOM 2444 O O . PRO A 1 301 ? 23.042 2.064 -8.641 1.00 86.44 301 PRO A O 1
ATOM 2447 N N . LEU A 1 302 ? 24.105 2.163 -6.663 1.00 89.81 302 LEU A N 1
ATOM 2448 C CA . LEU A 1 302 ? 22.956 1.885 -5.812 1.00 89.81 302 LEU A CA 1
ATOM 2449 C C . LEU A 1 302 ? 22.399 3.198 -5.235 1.00 89.81 302 LEU A C 1
ATOM 2451 O O . LEU A 1 302 ? 23.154 4.139 -4.985 1.00 89.81 302 LEU A O 1
ATOM 2455 N N . PRO A 1 303 ? 21.069 3.312 -5.074 1.00 91.00 303 PRO A N 1
ATOM 2456 C CA . PRO A 1 303 ? 20.463 4.487 -4.458 1.00 91.00 303 PRO A CA 1
ATOM 2457 C C . PRO A 1 303 ? 20.802 4.548 -2.967 1.00 91.00 303 PRO A C 1
ATOM 2459 O O . PRO A 1 303 ? 20.925 3.512 -2.311 1.00 91.00 303 PRO A O 1
ATOM 2462 N N . GLU A 1 304 ? 20.897 5.754 -2.408 1.00 90.75 304 GLU A N 1
ATOM 2463 C CA . GLU A 1 304 ? 20.999 5.888 -0.957 1.00 90.75 304 GLU A CA 1
ATOM 2464 C C . GLU A 1 304 ? 19.664 5.529 -0.294 1.00 90.75 304 GLU A C 1
ATOM 2466 O O . GLU A 1 304 ? 18.590 5.723 -0.872 1.00 90.75 304 GLU A O 1
ATOM 2471 N N . VAL A 1 305 ? 19.701 5.085 0.966 1.00 91.56 305 VAL A N 1
ATOM 2472 C CA . VAL A 1 305 ? 18.480 4.860 1.761 1.00 91.56 305 VAL A CA 1
ATOM 2473 C C . VAL A 1 305 ? 17.588 6.106 1.754 1.00 91.56 305 VAL A C 1
ATOM 2475 O O . VAL A 1 305 ? 16.379 6.011 1.549 1.00 91.56 305 VAL A O 1
ATOM 2478 N N . ASN A 1 306 ? 18.188 7.292 1.884 1.00 90.88 306 ASN A N 1
ATOM 2479 C CA . ASN A 1 306 ? 17.462 8.559 1.867 1.00 90.88 306 ASN A CA 1
ATOM 2480 C C . ASN A 1 306 ? 16.775 8.841 0.515 1.00 90.88 306 ASN A C 1
ATOM 2482 O O . ASN A 1 306 ? 15.700 9.440 0.487 1.00 90.88 306 ASN A O 1
ATOM 2486 N N . ASP A 1 307 ? 17.340 8.387 -0.608 1.00 91.31 307 ASP A N 1
ATOM 2487 C CA . ASP A 1 307 ? 16.691 8.521 -1.917 1.00 91.31 307 ASP A CA 1
ATOM 2488 C C . ASP A 1 307 ? 15.426 7.671 -1.997 1.00 91.31 307 ASP A C 1
ATOM 2490 O O . ASP A 1 307 ? 14.389 8.142 -2.470 1.00 91.31 307 ASP A O 1
ATOM 2494 N N . LEU A 1 308 ? 15.488 6.437 -1.490 1.00 93.69 308 LEU A N 1
ATOM 2495 C CA . LEU A 1 308 ? 14.341 5.533 -1.432 1.00 93.69 308 LEU A CA 1
ATOM 2496 C C . LEU A 1 308 ? 13.249 6.086 -0.505 1.00 93.69 308 LEU A C 1
ATOM 2498 O O . LEU A 1 308 ? 12.077 6.094 -0.880 1.00 93.69 308 LEU A O 1
ATOM 2502 N N . ILE A 1 309 ? 13.627 6.633 0.654 1.00 92.94 309 ILE A N 1
ATOM 2503 C CA . ILE A 1 309 ? 12.710 7.308 1.587 1.00 92.94 309 ILE A CA 1
ATOM 2504 C C . ILE A 1 309 ? 11.995 8.479 0.908 1.00 92.94 309 ILE A C 1
ATOM 2506 O O . ILE A 1 309 ? 10.770 8.600 0.997 1.00 92.94 309 ILE A O 1
ATOM 2510 N N . LYS A 1 310 ? 12.739 9.351 0.217 1.00 92.38 310 LYS A N 1
ATOM 2511 C CA . LYS A 1 310 ? 12.152 10.490 -0.501 1.00 92.38 310 LYS A CA 1
ATOM 2512 C C . LYS A 1 310 ? 11.248 10.022 -1.643 1.00 92.38 310 LYS A C 1
ATOM 2514 O O . LYS A 1 310 ? 10.172 10.582 -1.810 1.00 92.38 310 LYS A O 1
ATOM 2519 N N . ALA A 1 311 ? 11.629 8.981 -2.386 1.00 93.06 311 ALA A N 1
ATOM 2520 C CA . ALA A 1 311 ? 10.804 8.419 -3.454 1.00 93.06 311 ALA A CA 1
ATOM 2521 C C . ALA A 1 311 ? 9.482 7.833 -2.929 1.00 93.06 311 ALA A C 1
ATOM 2523 O O . ALA A 1 311 ? 8.423 8.063 -3.516 1.00 93.06 311 ALA A O 1
ATOM 2524 N N . LEU A 1 312 ? 9.515 7.113 -1.805 1.00 93.75 312 LEU A N 1
ATOM 2525 C CA . LEU A 1 312 ? 8.318 6.584 -1.145 1.00 93.75 312 LEU A CA 1
ATOM 2526 C C . LEU A 1 312 ? 7.410 7.711 -0.639 1.00 93.75 312 LEU A C 1
ATOM 2528 O O . LEU A 1 312 ? 6.205 7.685 -0.880 1.00 93.75 312 LEU A O 1
ATOM 2532 N N . ASN A 1 313 ? 7.983 8.740 -0.011 1.00 91.62 313 ASN A N 1
ATOM 2533 C CA . ASN A 1 313 ? 7.227 9.909 0.436 1.00 91.62 313 ASN A CA 1
ATOM 2534 C C . ASN A 1 313 ? 6.600 10.689 -0.726 1.00 91.62 313 ASN A C 1
ATOM 2536 O O . ASN A 1 313 ? 5.415 11.009 -0.669 1.00 91.62 313 ASN A O 1
ATOM 2540 N N . ASP A 1 314 ? 7.360 10.950 -1.792 1.00 91.75 314 ASP A N 1
ATOM 2541 C CA . ASP A 1 314 ? 6.867 11.662 -2.973 1.00 91.75 314 ASP A CA 1
ATOM 2542 C C . ASP A 1 314 ? 5.764 10.872 -3.684 1.00 91.75 314 ASP A C 1
ATOM 2544 O O . ASP A 1 314 ? 4.862 11.475 -4.253 1.00 91.75 314 ASP A O 1
ATOM 2548 N N . SER A 1 315 ? 5.813 9.537 -3.664 1.00 91.25 315 SER A N 1
ATOM 2549 C CA . SER A 1 315 ? 4.857 8.680 -4.380 1.00 91.25 315 SER A CA 1
ATOM 2550 C C . SER A 1 315 ? 3.616 8.295 -3.570 1.00 91.25 315 SER A C 1
ATOM 2552 O O . SER A 1 315 ? 2.642 7.816 -4.148 1.00 91.25 315 SER A O 1
ATOM 2554 N N . LYS A 1 316 ? 3.587 8.534 -2.253 1.00 91.56 316 LYS A N 1
ATOM 2555 C CA . LYS A 1 316 ? 2.509 8.045 -1.374 1.00 91.56 316 LYS A CA 1
ATOM 2556 C C . LYS A 1 316 ? 1.107 8.557 -1.738 1.00 91.56 316 LYS A C 1
ATOM 2558 O O . LYS A 1 316 ? 0.127 7.844 -1.557 1.00 91.56 316 LYS A O 1
ATOM 2563 N N . HIS A 1 317 ? 1.006 9.755 -2.313 1.00 91.62 317 HIS A N 1
ATOM 2564 C CA . HIS A 1 317 ? -0.264 10.334 -2.767 1.00 91.62 317 HIS A CA 1
ATOM 2565 C C . HIS A 1 317 ? -0.903 9.540 -3.925 1.00 91.62 317 HIS A C 1
ATOM 2567 O O . HIS A 1 317 ? -2.101 9.654 -4.182 1.00 91.62 317 HIS A O 1
ATOM 2573 N N . PHE A 1 318 ? -0.142 8.686 -4.621 1.00 92.62 318 PHE A N 1
ATOM 2574 C CA . PHE A 1 318 ? -0.704 7.810 -5.646 1.00 92.62 318 PHE A CA 1
ATOM 2575 C C . PHE A 1 318 ? -1.608 6.713 -5.069 1.00 92.62 318 PHE A C 1
ATOM 2577 O O . PHE A 1 318 ? -2.476 6.226 -5.787 1.00 92.62 318 PHE A O 1
ATOM 2584 N N . TYR A 1 319 ? -1.511 6.369 -3.781 1.00 92.50 319 TYR A N 1
ATOM 2585 C CA . TYR A 1 319 ? -2.481 5.466 -3.144 1.00 92.50 319 TYR A CA 1
ATOM 2586 C C . TYR A 1 319 ? -3.904 6.052 -3.124 1.00 92.50 319 TYR A C 1
ATOM 2588 O O . TYR A 1 319 ? -4.889 5.312 -3.190 1.00 92.50 319 TYR A O 1
ATOM 2596 N N . GLU A 1 320 ? -4.026 7.380 -3.127 1.00 91.44 320 GLU A N 1
ATOM 2597 C CA . GLU A 1 320 ? -5.313 8.077 -3.154 1.00 91.44 320 GLU A CA 1
ATOM 2598 C C . GLU A 1 320 ? -5.923 8.119 -4.560 1.00 91.44 320 GLU A C 1
ATOM 2600 O O . GLU A 1 320 ? -7.133 8.237 -4.699 1.00 91.44 320 GLU A O 1
ATOM 2605 N N . THR A 1 321 ? -5.114 8.013 -5.619 1.00 89.50 321 THR A N 1
ATOM 2606 C CA . THR A 1 321 ? -5.564 8.219 -7.014 1.00 89.50 321 THR A CA 1
ATOM 2607 C C . THR A 1 321 ? -5.487 6.967 -7.882 1.00 89.50 321 THR A C 1
ATOM 2609 O O . THR A 1 321 ? -6.344 6.765 -8.745 1.00 89.50 321 THR A O 1
ATOM 2612 N N . LEU A 1 322 ? -4.507 6.092 -7.648 1.00 90.50 322 LEU A N 1
ATOM 2613 C CA . LEU A 1 322 ? -4.346 4.797 -8.318 1.00 90.50 322 LEU A CA 1
ATOM 2614 C C . LEU A 1 322 ? -4.971 3.668 -7.502 1.00 90.50 322 LEU A C 1
ATOM 2616 O O . LEU A 1 322 ? -5.694 2.851 -8.072 1.00 90.50 322 LEU A O 1
ATOM 2620 N N . GLY A 1 323 ? -4.876 3.745 -6.172 1.00 91.50 323 GLY A N 1
ATOM 2621 C CA . GLY A 1 323 ? -5.441 2.750 -5.262 1.00 91.50 323 GLY A CA 1
ATOM 2622 C C . GLY A 1 323 ? -4.669 1.431 -5.280 1.00 91.50 323 GLY A C 1
ATOM 2623 O O . GLY A 1 323 ? -3.746 1.243 -6.069 1.00 91.50 323 GLY A O 1
ATOM 2624 N N . ILE A 1 324 ? -5.052 0.522 -4.391 1.00 91.81 324 ILE A N 1
ATOM 2625 C CA . ILE A 1 324 ? -4.487 -0.821 -4.255 1.00 91.81 324 ILE A CA 1
ATOM 2626 C C . ILE A 1 324 ? -5.591 -1.880 -4.346 1.00 91.81 324 ILE A C 1
ATOM 2628 O O . ILE A 1 324 ? -6.718 -1.660 -3.908 1.00 91.81 324 ILE A O 1
ATOM 2632 N N . GLY A 1 325 ? -5.265 -3.042 -4.910 1.00 89.94 325 GLY A N 1
ATOM 2633 C CA . GLY A 1 325 ? -6.208 -4.147 -5.079 1.00 89.94 325 GLY A CA 1
ATOM 2634 C C . GLY A 1 325 ? -7.083 -4.022 -6.331 1.00 89.94 325 GLY A C 1
ATOM 2635 O O . GLY A 1 325 ? -6.730 -3.359 -7.306 1.00 89.94 325 GLY A O 1
ATOM 2636 N N . GLY A 1 326 ? -8.214 -4.728 -6.328 1.00 87.00 326 GLY A N 1
ATOM 2637 C CA . GLY A 1 326 ? -9.145 -4.779 -7.456 1.00 87.00 326 GLY A CA 1
ATOM 2638 C C . GLY A 1 326 ? -10.141 -3.616 -7.495 1.00 87.00 326 GLY A C 1
ATOM 2639 O O . GLY A 1 326 ? -10.300 -2.863 -6.541 1.00 87.00 326 GLY A O 1
ATOM 2640 N N . MET A 1 327 ? -10.864 -3.497 -8.614 1.00 88.00 327 MET A N 1
ATOM 2641 C CA . MET A 1 327 ? -11.994 -2.563 -8.786 1.00 88.00 327 MET A CA 1
ATOM 2642 C C . MET A 1 327 ? -11.670 -1.070 -8.556 1.00 88.00 327 MET A C 1
ATOM 2644 O O . MET A 1 327 ? -12.571 -0.267 -8.304 1.00 88.00 327 MET A O 1
ATOM 2648 N N . THR A 1 328 ? -10.411 -0.658 -8.715 1.00 90.56 328 THR A N 1
ATOM 2649 C CA . THR A 1 328 ? -9.973 0.738 -8.514 1.00 90.56 328 THR A CA 1
ATOM 2650 C C . THR A 1 328 ? -10.650 1.734 -9.461 1.00 90.56 328 THR A C 1
ATOM 2652 O O . THR A 1 328 ? -10.951 2.861 -9.066 1.00 90.56 328 THR A O 1
ATOM 2655 N N . THR A 1 329 ? -11.009 1.312 -10.680 1.00 87.25 329 THR A N 1
ATOM 2656 C CA . THR A 1 329 ? -11.784 2.120 -11.646 1.00 87.25 329 THR A CA 1
ATOM 2657 C C . THR A 1 329 ? -13.216 2.411 -11.192 1.00 87.25 329 THR A C 1
ATOM 2659 O O . THR A 1 329 ? -13.844 3.334 -11.702 1.00 87.25 329 THR A O 1
ATOM 2662 N N . ARG A 1 330 ? -13.728 1.655 -10.212 1.00 85.62 330 ARG A N 1
ATOM 2663 C CA . ARG A 1 330 ? -15.030 1.866 -9.560 1.00 85.62 330 ARG A CA 1
ATOM 2664 C C . ARG A 1 330 ? -14.900 2.587 -8.211 1.00 85.62 330 ARG A C 1
ATOM 2666 O O . ARG A 1 330 ? -15.869 2.651 -7.464 1.00 85.62 330 ARG A O 1
ATOM 2673 N N . GLY A 1 331 ? -13.714 3.112 -7.892 1.00 86.06 331 GLY A N 1
ATOM 2674 C CA . GLY A 1 331 ? -13.457 3.887 -6.676 1.00 86.06 331 GLY A CA 1
ATOM 2675 C C . GLY A 1 331 ? -13.025 3.074 -5.451 1.00 86.06 331 GLY A C 1
ATOM 2676 O O . GLY A 1 331 ? -12.900 3.656 -4.376 1.00 86.06 331 GLY A O 1
ATOM 2677 N N . PHE A 1 332 ? -12.774 1.768 -5.584 1.00 89.94 332 PHE A N 1
ATOM 2678 C CA . PHE A 1 332 ? -12.280 0.931 -4.482 1.00 89.94 332 PHE A CA 1
ATOM 2679 C C . PHE A 1 332 ? -10.761 1.042 -4.295 1.00 89.94 332 PHE A C 1
ATOM 2681 O O . PHE A 1 332 ? -10.043 1.512 -5.179 1.00 89.94 332 PHE A O 1
ATOM 2688 N N . GLY A 1 333 ? -10.266 0.606 -3.131 1.00 92.38 333 GLY A N 1
ATOM 2689 C CA . GLY A 1 333 ? -8.827 0.471 -2.881 1.00 92.38 333 GLY A CA 1
ATOM 2690 C C . GLY A 1 333 ? -8.082 1.781 -2.617 1.00 92.38 333 GLY A C 1
ATOM 2691 O O . GLY A 1 333 ? -6.857 1.814 -2.646 1.00 92.38 333 GLY A O 1
ATOM 2692 N N . ARG A 1 334 ? -8.802 2.882 -2.404 1.00 93.00 334 ARG A N 1
ATOM 2693 C CA . ARG A 1 334 ? -8.233 4.211 -2.151 1.00 93.00 334 ARG A CA 1
ATOM 2694 C C . ARG A 1 334 ? -7.724 4.281 -0.713 1.00 93.00 334 ARG A C 1
ATOM 2696 O O . ARG A 1 334 ? -8.503 4.058 0.210 1.00 93.00 334 ARG A O 1
ATOM 2703 N N . LEU A 1 335 ? -6.449 4.612 -0.526 1.00 92.50 335 LEU A N 1
ATOM 2704 C CA . LEU A 1 335 ? -5.829 4.728 0.796 1.00 92.50 335 LEU A CA 1
ATOM 2705 C C . LEU A 1 335 ? -5.106 6.065 0.938 1.00 92.50 335 LEU A C 1
ATOM 2707 O O . LEU A 1 335 ? -4.481 6.537 -0.008 1.00 92.50 335 LEU A O 1
ATOM 2711 N N . VAL A 1 336 ? -5.154 6.636 2.141 1.00 91.69 336 VAL A N 1
ATOM 2712 C CA . VAL A 1 336 ? -4.342 7.796 2.526 1.00 91.69 336 VAL A CA 1
ATOM 2713 C C . VAL A 1 336 ? -3.175 7.293 3.365 1.00 91.69 336 VAL A C 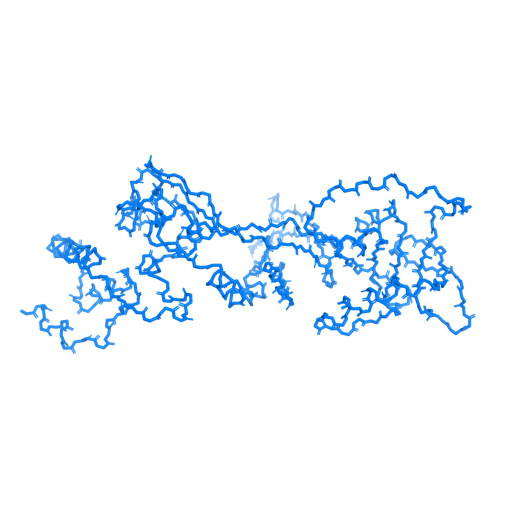1
ATOM 2715 O O . VAL A 1 336 ? -3.378 6.724 4.438 1.00 91.69 336 VAL A O 1
ATOM 2718 N N . ILE A 1 337 ? -1.948 7.507 2.888 1.00 89.62 337 ILE A N 1
ATOM 2719 C CA . ILE A 1 337 ? -0.736 7.145 3.629 1.00 89.62 337 ILE A CA 1
ATOM 2720 C C . ILE A 1 337 ? -0.332 8.316 4.517 1.00 89.62 337 ILE A C 1
ATOM 2722 O O . ILE A 1 337 ? 0.252 9.310 4.073 1.00 89.62 337 ILE A O 1
ATOM 2726 N N . ASN A 1 338 ? -0.662 8.173 5.791 1.00 77.12 338 ASN A N 1
ATOM 2727 C CA . ASN A 1 338 ? -0.546 9.243 6.759 1.00 77.12 338 ASN A CA 1
ATOM 2728 C C . ASN A 1 338 ? 0.918 9.550 7.126 1.00 77.12 338 ASN A C 1
ATOM 2730 O O . ASN A 1 338 ? 1.437 10.621 6.804 1.00 77.12 338 ASN A O 1
ATOM 2734 N N . GLU A 1 339 ? 1.627 8.577 7.699 1.00 71.38 339 GLU A N 1
ATOM 2735 C CA . GLU A 1 339 ? 3.007 8.749 8.146 1.00 71.38 339 GLU A CA 1
ATOM 2736 C C . GLU A 1 339 ? 3.884 7.583 7.679 1.00 71.38 339 GLU A C 1
ATOM 2738 O O . GLU A 1 339 ? 3.524 6.419 7.839 1.00 71.38 339 GLU A O 1
ATOM 2743 N N . LEU A 1 340 ? 5.045 7.906 7.105 1.00 60.34 340 LEU A N 1
ATOM 2744 C CA . LEU A 1 340 ? 6.116 6.952 6.832 1.00 60.34 340 LEU A CA 1
ATOM 2745 C C . LEU A 1 340 ? 7.265 7.278 7.787 1.00 60.34 340 LEU A C 1
ATOM 2747 O O . LEU A 1 340 ? 8.061 8.179 7.518 1.00 60.34 340 LEU A O 1
ATOM 2751 N N . LYS A 1 341 ? 7.326 6.578 8.923 1.00 64.75 341 LYS A N 1
ATOM 2752 C CA . LYS A 1 341 ? 8.475 6.664 9.827 1.00 64.75 341 LYS A CA 1
ATOM 2753 C C . LYS A 1 341 ? 9.521 5.651 9.398 1.00 64.75 341 LYS A C 1
ATOM 2755 O O . LYS A 1 341 ? 9.271 4.449 9.419 1.00 64.75 341 LYS A O 1
ATOM 2760 N N . PHE A 1 342 ? 10.692 6.153 9.039 1.00 55.56 342 PHE A N 1
ATOM 2761 C CA . PHE A 1 342 ? 11.870 5.332 8.818 1.00 55.56 342 PHE A CA 1
ATOM 2762 C C . PHE A 1 342 ? 12.739 5.455 10.061 1.00 55.56 342 PHE A C 1
ATOM 2764 O O . PHE A 1 342 ? 13.196 6.548 10.392 1.00 55.56 342 PHE A O 1
ATOM 2771 N N . ASN A 1 343 ? 12.905 4.347 10.776 1.00 53.50 343 ASN A N 1
ATOM 2772 C CA . ASN A 1 343 ? 13.860 4.284 11.871 1.00 53.50 343 ASN A CA 1
ATOM 2773 C C . ASN A 1 343 ? 15.243 4.075 11.249 1.00 53.50 343 ASN A C 1
ATOM 2775 O O . ASN A 1 343 ? 15.410 3.157 10.444 1.00 53.50 343 ASN A O 1
ATOM 2779 N N . SER A 1 344 ? 16.173 4.971 11.573 1.00 41.00 344 SER A N 1
ATOM 2780 C CA . SER A 1 344 ? 17.591 4.878 11.213 1.00 41.00 344 SER A CA 1
ATOM 2781 C C . SER A 1 344 ? 18.279 3.733 11.934 1.00 41.00 344 SER A C 1
ATOM 2783 O O . SER A 1 344 ? 18.022 3.625 13.159 1.00 41.00 344 SER A O 1
#